Protein AF-A0A7X1PAS3-F1 (afdb_monomer)

Secondary structure (DSSP, 8-state):
----PPPEEEEEEE-TT-BPPPB---S-EEEEEEES-EEEEEEEHHHH-S-TTTTT-TTT-EEEEE-TT-EEESS-SSTTEEEEEEE-SSS-EEEEEEESSSSS-GGGSTTS-S---PPTTSPPGGGSBGGGTSSBPPGGGS-HHHHHHHHHHHHHTT----S-GGGGSSTTTT---S--

Solvent-accessible surface area (backbone atoms only — not comparable to full-atom values): 9787 Å² total; per-residue (Å²): 130,90,76,86,71,59,68,46,67,50,78,48,70,34,56,39,19,34,64,53,59,39,20,32,46,60,49,57,44,35,34,34,26,70,35,43,32,36,35,34,46,29,33,55,33,93,82,32,58,72,29,28,59,85,72,71,35,50,85,64,49,44,74,50,77,38,40,61,79,30,72,44,58,62,35,63,69,69,56,47,12,34,20,29,50,35,15,37,27,80,45,52,19,28,29,43,36,35,25,50,77,44,79,92,29,65,52,71,41,101,83,41,69,92,72,61,88,45,54,96,90,48,67,36,36,49,71,24,38,50,93,77,75,23,41,11,46,47,61,51,65,47,38,67,64,58,59,55,51,49,52,49,50,10,49,76,61,73,31,59,74,64,61,65,76,50,33,58,34,80,87,23,61,82,62,79,77,83,62,137

Structure (mmCIF, N/CA/C/O backbone):
data_AF-A0A7X1PAS3-F1
#
_entry.id   AF-A0A7X1PAS3-F1
#
loop_
_atom_site.group_PDB
_atom_site.id
_atom_site.type_symbol
_atom_site.label_atom_id
_atom_site.label_alt_id
_atom_site.label_comp_id
_atom_site.label_asym_id
_atom_site.label_entity_id
_atom_site.label_seq_id
_atom_site.pdbx_PDB_ins_code
_atom_site.Cartn_x
_atom_site.Cartn_y
_atom_site.Cartn_z
_atom_site.occupancy
_atom_site.B_iso_or_equiv
_atom_site.auth_seq_id
_atom_site.auth_comp_id
_atom_site.auth_asym_id
_atom_site.auth_atom_id
_atom_site.pdbx_PDB_model_num
ATOM 1 N N . MET A 1 1 ? 18.806 -35.594 9.136 1.00 33.56 1 MET A N 1
ATOM 2 C CA . MET A 1 1 ? 19.464 -34.377 9.650 1.00 33.56 1 MET A CA 1
ATOM 3 C C . MET A 1 1 ? 18.404 -33.298 9.729 1.00 33.56 1 MET A C 1
ATOM 5 O O . MET A 1 1 ? 17.861 -32.952 8.692 1.00 33.56 1 MET A O 1
ATOM 9 N N . ALA A 1 2 ? 18.045 -32.842 10.928 1.00 34.28 2 ALA A N 1
ATOM 10 C CA . ALA A 1 2 ? 17.254 -31.624 11.063 1.00 34.28 2 ALA A CA 1
ATOM 11 C C . ALA A 1 2 ? 18.227 -30.455 10.870 1.00 34.28 2 ALA A C 1
ATOM 13 O O . ALA A 1 2 ? 19.000 -30.138 11.770 1.00 34.28 2 ALA A O 1
ATOM 14 N N . SER A 1 3 ? 18.287 -29.897 9.662 1.00 42.25 3 SER A N 1
ATOM 15 C CA . SER A 1 3 ? 18.933 -28.604 9.467 1.00 42.25 3 SER A CA 1
ATOM 16 C C . SER A 1 3 ? 18.001 -27.550 10.056 1.00 42.25 3 SER A C 1
ATOM 18 O O . SER A 1 3 ? 16.906 -27.343 9.535 1.00 42.25 3 SER A O 1
ATOM 20 N N . ASN A 1 4 ? 18.407 -26.906 11.150 1.00 41.94 4 ASN A N 1
ATOM 21 C CA . ASN A 1 4 ? 17.728 -25.707 11.626 1.00 41.94 4 ASN A CA 1
ATOM 22 C C . ASN A 1 4 ? 18.013 -24.589 10.625 1.00 41.94 4 ASN A C 1
ATOM 24 O O . ASN A 1 4 ? 19.072 -23.966 10.649 1.00 41.94 4 ASN A O 1
ATOM 28 N N . THR A 1 5 ? 17.077 -24.365 9.716 1.00 57.38 5 THR A N 1
ATOM 29 C CA . THR A 1 5 ? 17.058 -23.167 8.889 1.00 57.38 5 THR A CA 1
ATOM 30 C C . THR A 1 5 ? 16.467 -22.050 9.745 1.00 57.38 5 THR A C 1
ATOM 32 O O . THR A 1 5 ? 15.327 -22.156 10.193 1.00 57.38 5 THR A O 1
ATOM 35 N N . MET A 1 6 ? 17.254 -21.012 10.039 1.00 55.56 6 MET A N 1
ATOM 36 C CA . MET A 1 6 ? 16.774 -19.851 10.793 1.00 55.56 6 MET A CA 1
ATOM 37 C C . MET A 1 6 ? 15.691 -19.142 9.978 1.00 55.56 6 MET A C 1
ATOM 39 O O . MET A 1 6 ? 15.957 -18.696 8.870 1.00 55.56 6 MET A O 1
ATOM 43 N N . LEU A 1 7 ? 14.479 -19.040 10.519 1.00 64.56 7 LEU A N 1
ATOM 44 C CA . LEU A 1 7 ? 13.453 -18.141 9.999 1.00 64.56 7 LEU A CA 1
ATOM 45 C C . LEU A 1 7 ? 13.628 -16.795 10.696 1.00 64.56 7 LEU A C 1
ATOM 47 O O . LEU A 1 7 ? 13.618 -16.737 11.928 1.00 64.56 7 LEU A O 1
ATOM 51 N N . GLN A 1 8 ? 13.786 -15.722 9.927 1.00 69.69 8 GLN A N 1
ATOM 52 C CA . GLN A 1 8 ? 13.709 -14.375 10.479 1.00 69.69 8 GLN A CA 1
ATOM 53 C C . GLN A 1 8 ? 12.293 -13.843 10.316 1.00 69.69 8 GLN A C 1
ATOM 55 O O . GLN A 1 8 ? 11.704 -13.948 9.239 1.00 69.69 8 GLN A O 1
ATOM 60 N N . GLY A 1 9 ? 11.775 -13.221 11.371 1.00 78.12 9 GLY A N 1
ATOM 61 C CA . GLY A 1 9 ? 10.508 -12.517 11.309 1.00 78.12 9 GLY A CA 1
ATOM 62 C C . GLY A 1 9 ? 10.415 -11.372 12.304 1.00 78.12 9 GLY A C 1
ATOM 63 O O . GLY A 1 9 ? 11.219 -11.253 13.229 1.00 78.12 9 GLY A O 1
ATOM 64 N N . TRP A 1 10 ? 9.420 -10.524 12.089 1.00 83.69 10 TRP A N 1
ATOM 65 C CA . TRP A 1 10 ? 9.063 -9.403 12.948 1.00 83.69 10 TRP A CA 1
ATOM 66 C C . TRP A 1 10 ? 7.545 -9.239 12.966 1.00 83.69 10 TRP A C 1
ATOM 68 O O . TRP A 1 10 ? 6.830 -9.739 12.097 1.00 83.69 10 TRP A O 1
ATOM 78 N N . ILE A 1 11 ? 7.042 -8.532 13.973 1.00 90.81 11 ILE A N 1
ATOM 79 C CA . ILE A 1 11 ? 5.640 -8.122 14.017 1.00 90.81 11 ILE A CA 1
ATOM 80 C C . ILE A 1 11 ? 5.573 -6.679 13.531 1.00 90.81 11 ILE A C 1
ATOM 82 O O . ILE A 1 11 ? 6.288 -5.824 14.048 1.00 90.81 11 ILE A O 1
ATOM 86 N N . ALA A 1 12 ? 4.722 -6.423 12.543 1.00 89.81 12 ALA A N 1
ATOM 87 C CA . ALA A 1 12 ? 4.380 -5.081 12.095 1.00 89.81 12 ALA A CA 1
ATOM 88 C C . ALA A 1 12 ? 2.931 -4.764 12.477 1.00 89.81 12 ALA A C 1
ATOM 90 O O . ALA A 1 12 ? 2.063 -5.642 12.459 1.00 89.81 12 ALA A O 1
ATOM 91 N N . GLU A 1 13 ? 2.679 -3.503 12.810 1.00 94.06 13 GLU A N 1
ATOM 92 C CA . GLU A 1 13 ? 1.349 -2.961 13.062 1.00 94.06 13 GLU A CA 1
ATOM 93 C C . GLU A 1 13 ? 1.102 -1.783 12.126 1.00 94.06 13 GLU A C 1
ATOM 95 O O . GLU A 1 13 ? 1.959 -0.920 11.957 1.00 94.06 13 GLU A O 1
ATOM 100 N N . TYR A 1 14 ? -0.072 -1.782 11.509 1.00 94.88 14 TYR A N 1
ATOM 101 C CA . TYR A 1 14 ? -0.568 -0.706 10.675 1.00 94.88 14 TYR A CA 1
ATOM 102 C C . TYR A 1 14 ? -1.685 -0.019 11.462 1.00 94.88 14 TYR A C 1
ATOM 104 O O . TYR A 1 14 ? -2.649 -0.698 11.852 1.00 94.88 14 TYR A O 1
ATOM 112 N N . PRO A 1 15 ? -1.596 1.303 11.692 1.00 95.56 15 PRO A N 1
ATOM 113 C CA . PRO A 1 15 ? -2.703 2.051 12.260 1.00 95.56 15 PRO A CA 1
ATOM 114 C C . PRO A 1 15 ? -3.968 1.873 11.418 1.00 95.56 15 PRO A C 1
ATOM 116 O O . PRO A 1 15 ? -3.921 1.784 10.189 1.00 95.56 15 PRO A O 1
ATOM 119 N N . SER A 1 16 ? -5.112 1.823 12.095 1.00 95.62 16 SER A N 1
ATOM 120 C CA . SER A 1 16 ? -6.423 1.757 11.451 1.00 95.62 16 SER A CA 1
ATOM 121 C C . SER A 1 16 ? -6.596 2.921 10.468 1.00 95.62 16 SER A C 1
ATOM 123 O O . SER A 1 16 ? -6.348 4.073 10.828 1.00 95.62 16 SER A O 1
ATOM 125 N N . GLY A 1 17 ? -7.062 2.647 9.247 1.00 97.19 17 GLY A N 1
ATOM 126 C CA . GLY A 1 17 ? -7.273 3.697 8.249 1.00 97.19 17 GLY A CA 1
ATOM 127 C C . GLY A 1 17 ? -6.015 4.120 7.490 1.00 97.19 17 GLY A C 1
ATOM 128 O O . GLY A 1 17 ? -6.028 5.191 6.887 1.00 97.19 17 GLY A O 1
ATOM 129 N N . ARG A 1 18 ? -4.958 3.294 7.481 1.00 97.38 18 ARG A N 1
ATOM 130 C CA . ARG A 1 18 ? -3.727 3.538 6.710 1.00 97.38 18 ARG A CA 1
ATOM 131 C C . ARG A 1 18 ? -3.315 2.354 5.836 1.00 97.38 18 ARG A C 1
ATOM 133 O O . ARG A 1 18 ? -3.726 1.217 6.069 1.00 97.38 18 ARG A O 1
ATOM 140 N N . TYR A 1 19 ? -2.470 2.614 4.843 1.00 97.25 19 TYR A N 1
ATOM 141 C CA . TYR A 1 19 ? -1.881 1.595 3.971 1.00 97.25 19 TYR A CA 1
ATOM 142 C C . TYR A 1 19 ? -0.474 1.978 3.530 1.00 97.25 19 TYR A C 1
ATOM 144 O O . TYR A 1 19 ? -0.103 3.148 3.589 1.00 97.25 19 TYR A O 1
ATOM 152 N N . ALA A 1 20 ? 0.331 0.971 3.186 1.00 94.06 20 ALA A N 1
ATOM 153 C CA . ALA A 1 20 ? 1.719 1.163 2.770 1.00 94.06 20 ALA A CA 1
ATOM 154 C C . ALA A 1 20 ? 1.801 1.577 1.299 1.00 94.06 20 ALA A C 1
ATOM 156 O O . ALA A 1 20 ? 0.999 1.111 0.495 1.00 94.06 20 ALA A O 1
ATOM 157 N N . LYS A 1 21 ? 2.828 2.367 0.954 1.00 95.56 21 LYS A N 1
ATOM 158 C CA . LYS A 1 21 ? 3.209 2.661 -0.435 1.00 95.56 21 LYS A CA 1
ATOM 159 C C . LYS A 1 21 ? 3.313 1.369 -1.247 1.00 95.56 21 LYS A C 1
ATOM 161 O O . LYS A 1 21 ? 3.821 0.358 -0.747 1.00 95.56 21 LYS A O 1
ATOM 166 N N . ALA A 1 22 ? 2.898 1.423 -2.509 1.00 95.69 22 ALA A N 1
ATOM 167 C CA . ALA A 1 22 ? 3.177 0.339 -3.441 1.00 95.69 22 ALA A CA 1
ATOM 168 C C . ALA A 1 22 ? 4.678 0.175 -3.601 1.00 95.69 22 ALA A C 1
ATOM 170 O O . ALA A 1 22 ? 5.385 1.159 -3.770 1.00 95.69 22 ALA A O 1
ATOM 171 N N . HIS A 1 23 ? 5.169 -1.051 -3.535 1.00 93.31 23 HIS A N 1
ATOM 172 C CA . HIS A 1 23 ? 6.578 -1.347 -3.750 1.00 93.31 23 HIS A CA 1
ATOM 173 C C . HIS A 1 23 ? 6.740 -2.727 -4.365 1.00 93.31 23 HIS A C 1
ATOM 175 O O . HIS A 1 23 ? 5.793 -3.511 -4.389 1.00 93.31 23 HIS A O 1
ATOM 181 N N . HIS A 1 24 ? 7.928 -3.012 -4.889 1.00 89.31 24 HIS A N 1
ATOM 182 C CA . HIS A 1 24 ? 8.261 -4.323 -5.422 1.00 89.31 24 HIS A CA 1
ATOM 183 C C . HIS A 1 24 ? 9.605 -4.811 -4.884 1.00 89.31 24 HIS A C 1
ATOM 185 O O . HIS A 1 24 ? 10.516 -4.038 -4.566 1.00 89.31 24 HIS A O 1
ATOM 191 N N . HIS A 1 25 ? 9.705 -6.128 -4.762 1.00 83.81 25 HIS A N 1
ATOM 192 C CA . HIS A 1 25 ? 10.916 -6.831 -4.379 1.00 83.81 25 HIS A CA 1
ATOM 193 C C . HIS A 1 25 ? 10.816 -8.297 -4.813 1.00 83.81 25 HIS A C 1
ATOM 195 O O . HIS A 1 25 ? 9.732 -8.805 -5.135 1.00 83.81 25 HIS A O 1
ATOM 201 N N . ALA A 1 26 ? 11.936 -9.012 -4.737 1.00 75.50 26 ALA A N 1
ATOM 202 C CA . ALA A 1 26 ? 11.961 -10.439 -5.009 1.00 75.50 26 ALA A CA 1
ATOM 203 C C . ALA A 1 26 ? 11.057 -11.235 -4.042 1.00 75.50 26 ALA A C 1
ATOM 205 O O . ALA A 1 26 ? 10.813 -10.842 -2.898 1.00 75.50 26 ALA A O 1
ATOM 206 N N . ALA A 1 27 ? 10.531 -12.368 -4.507 1.00 74.94 27 ALA A N 1
ATOM 207 C CA . ALA A 1 27 ? 9.573 -13.178 -3.753 1.00 74.94 27 ALA A CA 1
ATOM 208 C C . ALA A 1 27 ? 10.208 -13.821 -2.508 1.00 74.94 27 ALA A C 1
ATOM 210 O O . ALA A 1 27 ? 11.304 -14.351 -2.593 1.00 74.94 27 ALA A O 1
ATOM 211 N N . GLY A 1 28 ? 9.520 -13.881 -1.365 1.00 72.88 28 GLY A N 1
ATOM 212 C CA . GLY A 1 28 ? 10.050 -14.633 -0.211 1.00 72.88 28 GLY A CA 1
ATOM 213 C C . GLY A 1 28 ? 9.562 -14.207 1.169 1.00 72.88 28 GLY A C 1
ATOM 214 O O . GLY A 1 28 ? 9.802 -14.927 2.137 1.00 72.88 28 GLY A O 1
ATOM 215 N N . ALA A 1 29 ? 8.869 -13.073 1.267 1.00 81.12 29 ALA A N 1
ATOM 216 C CA . ALA A 1 29 ? 8.191 -12.655 2.488 1.00 81.12 29 ALA A CA 1
ATOM 217 C C . ALA A 1 29 ? 6.750 -13.188 2.534 1.00 81.12 29 ALA A C 1
ATOM 219 O O . ALA A 1 29 ? 6.029 -13.175 1.529 1.00 81.12 29 ALA A O 1
ATOM 220 N N . VAL A 1 30 ? 6.333 -13.650 3.712 1.00 86.38 30 VAL A N 1
ATOM 221 C CA . VAL A 1 30 ? 4.976 -14.124 4.003 1.00 86.38 30 VAL A CA 1
ATOM 222 C C . VAL A 1 30 ? 4.457 -13.396 5.235 1.00 86.38 30 VAL A C 1
ATOM 224 O O . VAL A 1 30 ? 5.134 -13.320 6.260 1.00 86.38 30 VAL A O 1
ATOM 227 N N . LEU A 1 31 ? 3.233 -12.883 5.144 1.00 91.12 31 LEU A N 1
ATOM 228 C CA . LEU A 1 31 ? 2.541 -12.216 6.239 1.00 91.12 31 LEU A CA 1
ATOM 229 C C . LEU A 1 31 ? 1.453 -13.141 6.776 1.00 91.12 31 LEU A C 1
ATOM 231 O O . LEU A 1 31 ? 0.592 -13.605 6.029 1.00 91.12 31 LEU A O 1
ATOM 235 N N . VAL A 1 32 ? 1.462 -13.352 8.088 1.00 94.00 32 VAL A N 1
ATOM 236 C CA . VAL A 1 32 ? 0.382 -14.003 8.831 1.00 94.00 32 VAL A CA 1
ATOM 237 C C . VAL A 1 32 ? -0.371 -12.930 9.600 1.00 94.00 32 VAL A C 1
ATOM 239 O O . VAL A 1 32 ? 0.212 -12.231 10.431 1.00 94.00 32 VAL A O 1
ATOM 242 N N . CYS A 1 33 ? -1.665 -12.779 9.335 1.00 96.19 33 CYS A N 1
ATOM 243 C CA . CYS A 1 33 ? -2.491 -11.829 10.068 1.00 96.19 33 CYS A CA 1
ATOM 244 C C . CYS A 1 33 ? -2.721 -12.325 11.498 1.00 96.19 33 CYS A C 1
ATOM 246 O O . CYS A 1 33 ? -3.240 -13.417 11.728 1.00 96.19 33 CYS A O 1
ATOM 248 N N . MET A 1 34 ? -2.334 -11.498 12.463 1.00 96.88 34 MET A N 1
ATOM 249 C CA . MET A 1 34 ? -2.464 -11.770 13.894 1.00 96.88 34 MET A CA 1
ATOM 250 C C . MET A 1 34 ? -3.711 -11.098 14.475 1.00 96.88 34 MET A C 1
ATOM 252 O O . MET A 1 34 ? -4.340 -11.639 15.382 1.00 96.88 34 MET A O 1
ATOM 256 N N . ARG A 1 35 ? -4.061 -9.906 13.974 1.00 96.62 35 ARG A N 1
ATOM 257 C CA . ARG A 1 35 ? -5.208 -9.105 14.425 1.00 96.62 35 ARG A CA 1
ATOM 258 C C . ARG A 1 35 ? -5.647 -8.128 13.336 1.00 96.62 35 ARG A C 1
ATOM 260 O O . ARG A 1 35 ? -4.823 -7.646 12.564 1.00 96.62 35 ARG A O 1
ATOM 267 N N . GLY A 1 36 ? -6.926 -7.762 13.368 1.00 96.00 36 GLY A N 1
ATOM 268 C CA . GLY A 1 36 ? -7.488 -6.703 12.537 1.00 96.00 36 GLY A CA 1
ATOM 269 C C . GLY A 1 36 ? -7.929 -7.217 11.173 1.00 96.00 36 GLY A C 1
ATOM 270 O O . GLY A 1 36 ? -8.079 -8.423 10.967 1.00 96.00 36 GLY A O 1
ATOM 271 N N . LYS A 1 37 ? -8.175 -6.282 10.258 1.00 95.69 37 LYS A N 1
ATOM 272 C CA . LYS A 1 37 ? -8.634 -6.564 8.898 1.00 95.69 37 LYS A CA 1
ATOM 273 C C . LYS A 1 37 ? -7.659 -5.959 7.900 1.00 95.69 37 LYS A C 1
ATOM 275 O O . LYS A 1 37 ? -7.476 -4.739 7.887 1.00 95.69 37 LYS A O 1
ATOM 280 N N . GLY A 1 38 ? -7.044 -6.828 7.103 1.00 95.31 38 GLY A N 1
ATOM 281 C CA . GLY A 1 38 ? -6.094 -6.453 6.071 1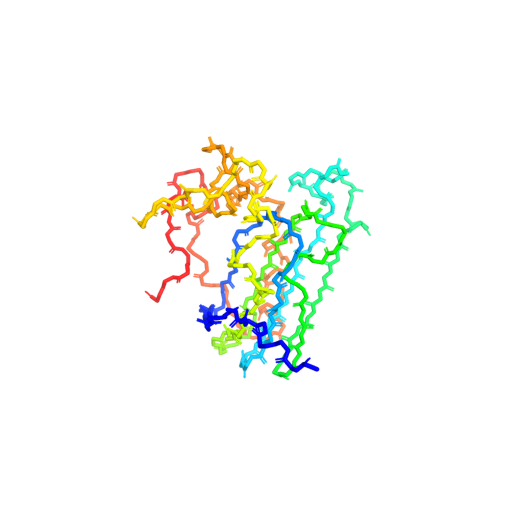.00 95.31 38 GLY A CA 1
ATOM 282 C C . GLY A 1 38 ? -6.554 -6.883 4.686 1.00 95.31 38 GLY A C 1
ATOM 283 O O . GLY A 1 38 ? -7.292 -7.859 4.541 1.00 95.31 38 GLY A O 1
ATOM 284 N N . TYR A 1 39 ? -6.102 -6.173 3.663 1.00 96.19 39 TYR A N 1
ATOM 285 C CA . TYR A 1 39 ? -6.104 -6.689 2.298 1.00 96.19 39 TYR A CA 1
ATOM 286 C C . TYR A 1 39 ? -4.860 -6.218 1.552 1.00 96.19 39 TYR A C 1
ATOM 288 O O . TYR A 1 39 ? -4.160 -5.313 2.012 1.00 96.19 39 TYR A O 1
ATOM 296 N N . SER A 1 40 ? -4.561 -6.868 0.433 1.00 95.38 40 SER A N 1
ATOM 297 C CA . SER A 1 40 ? -3.508 -6.452 -0.484 1.00 95.38 40 SER A CA 1
ATOM 298 C C . SER A 1 40 ? -4.075 -6.041 -1.832 1.00 95.38 40 SER A C 1
ATOM 300 O O . SER A 1 40 ? -5.108 -6.559 -2.254 1.00 95.38 40 SER A O 1
ATOM 302 N N . ILE A 1 41 ? -3.353 -5.163 -2.521 1.00 96.69 41 ILE A N 1
ATOM 303 C CA . ILE A 1 41 ? -3.525 -4.876 -3.949 1.00 96.69 41 ILE A CA 1
ATOM 304 C C . ILE A 1 41 ? -2.188 -5.150 -4.617 1.00 96.69 41 ILE A C 1
ATOM 306 O O . ILE A 1 41 ? -1.177 -4.621 -4.154 1.00 96.69 41 ILE A O 1
ATOM 310 N N . THR A 1 42 ? -2.186 -5.950 -5.682 1.00 95.75 42 THR A N 1
ATOM 311 C CA . THR A 1 42 ? -0.964 -6.390 -6.369 1.00 95.75 42 THR A CA 1
ATOM 312 C C . THR A 1 42 ? -1.119 -6.445 -7.883 1.00 95.75 42 THR A C 1
ATOM 314 O O . THR A 1 42 ? -2.193 -6.832 -8.352 1.00 95.75 42 THR A O 1
ATOM 317 N N . TRP A 1 43 ? -0.068 -6.111 -8.635 1.00 95.88 43 TRP A N 1
ATOM 318 C CA . TRP A 1 43 ? -0.078 -6.150 -10.103 1.00 95.88 43 TRP A CA 1
ATOM 319 C C . TRP A 1 43 ? 1.326 -6.321 -10.724 1.00 95.88 43 TRP A C 1
ATOM 321 O O . TRP A 1 43 ? 2.321 -5.922 -10.109 1.00 95.88 43 TRP A O 1
ATOM 331 N N . PRO A 1 44 ? 1.423 -6.880 -11.949 1.00 94.00 44 PRO A N 1
ATOM 332 C CA . PRO A 1 44 ? 2.688 -6.984 -12.673 1.00 94.00 44 PRO A CA 1
ATOM 333 C C . PRO A 1 44 ? 3.212 -5.606 -13.091 1.00 94.00 44 PRO A C 1
ATOM 335 O O . PRO A 1 44 ? 2.582 -4.915 -13.893 1.00 94.00 44 PRO A O 1
ATOM 338 N N . MET A 1 45 ? 4.382 -5.220 -12.572 1.00 90.31 45 MET A N 1
ATOM 339 C CA . MET A 1 45 ? 5.007 -3.925 -12.867 1.00 90.31 45 MET A CA 1
ATOM 340 C C . MET A 1 45 ? 5.338 -3.772 -14.357 1.00 90.31 45 MET A C 1
ATOM 342 O O . MET A 1 45 ? 4.985 -2.756 -14.952 1.00 90.31 45 MET A O 1
ATOM 346 N N . ASP A 1 46 ? 5.972 -4.779 -14.961 1.00 90.88 46 ASP A N 1
ATOM 347 C CA . ASP A 1 46 ? 6.455 -4.706 -16.349 1.00 90.88 46 ASP A CA 1
ATOM 348 C C . ASP A 1 46 ? 5.321 -4.616 -17.383 1.00 90.88 46 ASP A C 1
ATOM 350 O O . ASP A 1 46 ? 5.528 -4.118 -18.488 1.00 90.88 46 ASP A O 1
ATOM 354 N N . GLU A 1 47 ? 4.123 -5.088 -17.026 1.00 93.44 47 GLU A N 1
ATOM 355 C CA . GLU A 1 47 ? 2.950 -5.067 -17.905 1.00 93.44 47 GLU A CA 1
ATOM 356 C C . GLU A 1 47 ? 2.049 -3.857 -17.652 1.00 93.44 47 GLU A C 1
ATOM 358 O O . GLU A 1 47 ? 1.502 -3.312 -18.605 1.00 93.44 47 GLU A O 1
ATOM 363 N N . CYS A 1 48 ? 1.889 -3.427 -16.393 1.00 95.44 48 CYS A N 1
ATOM 364 C CA . CYS A 1 48 ? 0.886 -2.417 -16.033 1.00 95.44 48 CYS A CA 1
ATOM 365 C C . CYS A 1 48 ? 1.470 -1.053 -15.641 1.00 95.44 48 CYS A C 1
ATOM 367 O O . CYS A 1 48 ? 0.718 -0.094 -15.480 1.00 95.44 48 CYS A O 1
ATOM 369 N N . GLY A 1 49 ? 2.783 -0.958 -15.416 1.00 94.50 49 GLY A N 1
ATOM 370 C CA . GLY A 1 49 ? 3.431 0.260 -14.942 1.00 94.50 49 GLY A CA 1
ATOM 371 C C . GLY A 1 49 ? 2.930 0.741 -13.573 1.00 94.50 49 GLY A C 1
ATOM 372 O O . GLY A 1 49 ? 2.582 -0.043 -12.686 1.00 94.50 49 GLY A O 1
ATOM 373 N N . ILE A 1 50 ? 2.940 2.066 -13.394 1.00 96.25 50 ILE A N 1
ATOM 374 C CA . ILE A 1 50 ? 2.610 2.745 -12.129 1.00 96.25 50 ILE A CA 1
ATOM 375 C C . ILE A 1 50 ? 1.092 2.841 -11.916 1.00 96.25 50 ILE A C 1
ATOM 377 O O . ILE A 1 50 ? 0.635 2.773 -10.775 1.00 96.25 50 ILE A O 1
ATOM 381 N N . ASN A 1 51 ? 0.312 3.010 -12.992 1.00 97.19 51 ASN A N 1
ATOM 382 C CA . ASN A 1 51 ? -1.116 3.322 -12.916 1.00 97.19 51 ASN A CA 1
ATOM 383 C C . ASN A 1 51 ? -1.966 2.239 -13.608 1.00 97.19 51 ASN A C 1
ATOM 385 O O . ASN A 1 51 ? -2.523 2.490 -14.680 1.00 97.19 51 ASN A O 1
ATOM 389 N N . PRO A 1 52 ? -2.079 1.026 -13.031 1.00 97.56 52 PRO A N 1
ATOM 390 C CA . PRO A 1 52 ? -2.681 -0.112 -13.718 1.00 97.56 52 PRO A CA 1
ATOM 391 C C . PRO A 1 52 ? -4.137 0.115 -14.148 1.00 97.56 52 PRO A C 1
ATOM 393 O O . PRO A 1 52 ? -4.530 -0.380 -15.198 1.00 97.56 52 PRO A O 1
ATOM 396 N N . TRP A 1 53 ? -4.958 0.863 -13.407 1.00 97.94 53 TRP A N 1
ATOM 397 C CA . TRP A 1 53 ? -6.338 1.128 -13.834 1.00 97.94 53 TRP A CA 1
ATOM 398 C C . TRP A 1 53 ? -6.402 2.227 -14.881 1.00 97.94 53 TRP A C 1
ATOM 400 O O . TRP A 1 53 ? -7.097 2.069 -15.888 1.00 97.94 53 TRP A O 1
ATOM 410 N N . LYS A 1 54 ? -5.665 3.320 -14.672 1.00 96.69 54 LYS A N 1
ATOM 411 C CA . LYS A 1 54 ? -5.606 4.433 -15.625 1.00 96.69 54 LYS A CA 1
ATOM 412 C C . LYS A 1 54 ? -5.094 3.988 -16.993 1.00 96.69 54 LYS A C 1
ATOM 414 O O . LYS A 1 54 ? -5.603 4.453 -18.011 1.00 96.69 54 LYS A O 1
ATOM 419 N N . ASP A 1 55 ? -4.127 3.077 -16.998 1.00 96.12 55 ASP A N 1
ATOM 420 C CA . ASP A 1 55 ? -3.464 2.586 -18.202 1.00 96.12 55 ASP A CA 1
ATOM 421 C C . ASP A 1 55 ? -4.205 1.382 -18.828 1.00 96.12 55 ASP A C 1
ATOM 423 O O . ASP A 1 55 ? -3.777 0.845 -19.845 1.00 96.12 55 ASP A O 1
ATOM 427 N N . GLY A 1 56 ? -5.368 0.992 -18.283 1.00 97.25 56 GLY A N 1
ATOM 428 C CA . GLY A 1 56 ? -6.257 -0.012 -18.881 1.00 97.25 56 GLY A CA 1
ATOM 429 C C . GLY A 1 56 ? -5.931 -1.469 -18.534 1.00 97.25 56 GLY A C 1
ATOM 430 O O . GLY A 1 56 ? -6.495 -2.370 -19.146 1.00 97.25 56 GLY A O 1
ATOM 431 N N . HIS A 1 57 ? -5.078 -1.696 -17.537 1.00 97.81 57 HIS A N 1
ATOM 432 C CA . HIS A 1 57 ? -4.626 -3.000 -17.036 1.00 97.81 57 HIS A CA 1
ATOM 433 C C . HIS A 1 57 ? -5.303 -3.415 -15.716 1.00 97.81 57 HIS A C 1
ATOM 435 O O . HIS A 1 57 ? -4.799 -4.257 -14.969 1.00 97.81 57 HIS A O 1
ATOM 441 N N . GLY A 1 58 ? -6.455 -2.821 -15.389 1.00 96.94 58 GLY A N 1
ATOM 442 C CA . GLY A 1 58 ? -7.175 -3.094 -14.140 1.00 96.94 58 GLY A CA 1
ATOM 443 C C . GLY A 1 58 ? -7.591 -4.564 -13.968 1.00 96.94 58 GLY A C 1
ATOM 444 O O . GLY A 1 58 ? -7.761 -5.033 -12.845 1.00 96.94 58 GLY A O 1
ATOM 445 N N . ASP A 1 59 ? -7.718 -5.314 -15.062 1.00 97.19 59 ASP A N 1
ATOM 446 C CA . ASP A 1 59 ? -8.019 -6.748 -15.085 1.00 97.19 59 ASP A CA 1
ATOM 447 C C . ASP A 1 59 ? -6.842 -7.634 -14.642 1.00 97.19 59 ASP A C 1
ATOM 449 O O . ASP A 1 59 ? -7.054 -8.782 -14.233 1.00 97.19 59 ASP A O 1
ATOM 453 N N . LEU A 1 60 ? -5.615 -7.109 -14.669 1.00 95.81 60 LEU A N 1
ATOM 454 C CA . LEU A 1 60 ? -4.411 -7.772 -14.160 1.00 95.81 60 LEU A CA 1
ATOM 455 C C . LEU A 1 60 ? -4.193 -7.521 -12.666 1.00 95.81 60 LEU A C 1
ATOM 457 O O . LEU A 1 60 ? -3.457 -8.269 -12.018 1.00 95.81 60 LEU A O 1
ATOM 461 N N . VAL A 1 61 ? -4.877 -6.529 -12.091 1.00 96.25 61 VAL A N 1
ATOM 462 C CA . VAL A 1 61 ? -4.807 -6.261 -10.657 1.00 96.25 61 VAL A CA 1
ATOM 463 C C . VAL A 1 61 ? -5.477 -7.391 -9.875 1.00 96.25 61 VAL A C 1
ATOM 465 O O . VAL A 1 61 ? -6.533 -7.926 -10.235 1.00 96.25 61 VAL A O 1
ATOM 468 N N . ARG A 1 62 ? -4.846 -7.785 -8.772 1.00 94.75 62 ARG A N 1
ATOM 469 C CA . ARG A 1 62 ? -5.358 -8.781 -7.831 1.00 94.75 62 ARG A CA 1
ATOM 470 C C . ARG A 1 62 ? -5.510 -8.152 -6.460 1.00 94.75 62 ARG A C 1
ATOM 472 O O . ARG A 1 62 ? -4.620 -7.447 -5.992 1.00 94.75 62 ARG A O 1
ATOM 479 N N . MET A 1 63 ? -6.642 -8.437 -5.826 1.00 94.56 63 MET A N 1
ATOM 480 C CA . MET A 1 63 ? -6.932 -8.011 -4.464 1.00 94.56 63 MET A CA 1
ATOM 481 C C . MET A 1 63 ? -7.244 -9.225 -3.607 1.00 94.56 63 MET A C 1
ATOM 483 O O . MET A 1 63 ? -7.998 -10.101 -4.030 1.00 94.56 63 MET A O 1
ATOM 487 N N . GLN A 1 64 ? -6.657 -9.282 -2.416 1.00 94.12 64 GLN A N 1
ATOM 488 C CA . GLN A 1 64 ? -6.833 -10.410 -1.510 1.00 94.12 64 GLN A CA 1
ATOM 489 C C . GLN A 1 64 ? -6.989 -9.910 -0.081 1.00 94.12 64 GLN A C 1
ATOM 491 O O . GLN A 1 64 ? -6.082 -9.302 0.481 1.00 94.12 64 GLN A O 1
ATOM 496 N N . GLU A 1 65 ? -8.137 -10.197 0.522 1.00 94.88 65 GLU A N 1
ATOM 497 C CA . GLU A 1 65 ? -8.377 -9.932 1.938 1.00 94.88 65 GLU A CA 1
ATOM 498 C C . GLU A 1 65 ? -7.758 -11.026 2.810 1.00 94.88 65 GLU A C 1
ATOM 500 O O . GLU A 1 65 ? -7.707 -12.197 2.423 1.00 94.88 65 GLU A O 1
ATOM 505 N N . TYR A 1 66 ? -7.310 -10.653 4.006 1.00 92.38 66 TYR A N 1
ATOM 506 C CA . TYR A 1 66 ? -6.826 -11.592 5.007 1.00 92.38 66 TYR A CA 1
ATOM 507 C C . TYR A 1 66 ? -7.113 -11.083 6.429 1.00 92.38 66 TYR A C 1
ATOM 509 O O . TYR A 1 66 ? -6.703 -9.998 6.851 1.00 92.38 66 TYR A O 1
ATOM 517 N N . GLY A 1 67 ? -7.869 -11.900 7.168 1.00 93.38 67 GLY A N 1
ATOM 518 C CA . GLY A 1 67 ? -8.184 -11.725 8.589 1.00 93.38 67 GLY A CA 1
ATOM 519 C C . GLY A 1 67 ? -7.324 -12.625 9.484 1.00 93.38 67 GLY A C 1
ATOM 520 O O . GLY A 1 67 ? -6.450 -13.323 8.969 1.00 93.38 67 GLY A O 1
ATOM 521 N N . PRO A 1 68 ? -7.550 -12.639 10.810 1.00 96.19 68 PRO A N 1
ATOM 522 C CA . PRO A 1 68 ? -6.709 -13.374 11.755 1.00 96.19 68 PRO A CA 1
ATOM 523 C C . PRO A 1 68 ? -6.536 -14.856 11.387 1.00 96.19 68 PRO A C 1
ATOM 525 O O . PRO A 1 68 ? -7.508 -15.550 11.098 1.00 96.19 68 PRO A O 1
ATOM 528 N N . GLY A 1 69 ? -5.289 -15.331 11.383 1.00 94.25 69 GLY A N 1
ATOM 529 C CA . GLY A 1 69 ? -4.894 -16.669 10.926 1.00 94.25 69 GLY A CA 1
ATOM 530 C C . GLY A 1 69 ? -4.726 -16.804 9.406 1.00 94.25 69 GLY A C 1
ATOM 531 O O . GLY A 1 69 ? -4.136 -17.779 8.946 1.00 94.25 69 GLY A O 1
ATOM 532 N N . GLY A 1 70 ? -5.196 -15.830 8.624 1.00 93.19 70 GLY A N 1
ATOM 533 C CA . GLY A 1 70 ? -4.972 -15.757 7.185 1.00 93.19 70 GLY A CA 1
ATOM 534 C C . GLY A 1 70 ? -3.506 -15.487 6.855 1.00 93.19 70 GLY A C 1
ATOM 535 O O . GLY A 1 70 ? -2.820 -14.748 7.567 1.00 93.19 70 GLY A O 1
ATOM 536 N N . MET A 1 71 ? -3.037 -16.079 5.759 1.00 90.25 71 MET A N 1
ATOM 537 C CA . MET A 1 71 ? -1.671 -15.920 5.271 1.00 90.25 71 MET A CA 1
ATOM 538 C C . MET A 1 71 ? -1.676 -15.388 3.846 1.00 90.25 71 MET A C 1
ATOM 540 O O . MET A 1 71 ? -2.482 -15.827 3.025 1.00 90.25 71 MET A O 1
ATOM 544 N N . ILE A 1 72 ? -0.738 -14.499 3.544 1.00 89.00 72 ILE A N 1
ATOM 545 C CA . ILE A 1 72 ? -0.530 -13.984 2.195 1.00 89.00 72 ILE A CA 1
ATOM 546 C C . ILE A 1 72 ? 0.966 -13.872 1.899 1.00 89.00 72 ILE A C 1
ATOM 548 O O . ILE A 1 72 ? 1.767 -13.586 2.791 1.00 89.00 72 ILE A O 1
ATOM 552 N N . SER A 1 73 ? 1.357 -14.096 0.645 1.00 84.62 73 SER A N 1
ATOM 553 C CA . SER A 1 73 ? 2.676 -13.651 0.190 1.00 84.62 73 SER A CA 1
ATOM 554 C C . SER A 1 73 ? 2.717 -12.121 0.207 1.00 84.62 73 SER A C 1
ATOM 556 O O . SER A 1 73 ? 1.724 -11.493 -0.145 1.00 84.62 73 SER A O 1
ATOM 558 N N . ALA A 1 74 ? 3.831 -11.514 0.621 1.00 76.38 74 ALA A N 1
ATOM 559 C CA . ALA A 1 74 ? 3.980 -10.058 0.541 1.00 76.38 74 ALA A CA 1
ATOM 560 C C . ALA A 1 74 ? 3.929 -9.587 -0.922 1.00 76.38 74 ALA A C 1
ATOM 562 O O . ALA A 1 74 ? 3.171 -8.685 -1.253 1.00 76.38 74 ALA A O 1
ATOM 563 N N . ALA A 1 75 ? 4.655 -10.298 -1.792 1.00 74.06 75 ALA A N 1
ATOM 564 C CA . ALA A 1 75 ? 4.717 -10.084 -3.234 1.00 74.06 75 ALA A CA 1
ATOM 565 C C . ALA A 1 75 ? 4.110 -11.295 -3.978 1.00 74.06 75 ALA A C 1
ATOM 567 O O . ALA A 1 75 ? 4.848 -12.174 -4.431 1.00 74.06 75 ALA A O 1
ATOM 568 N N . PRO A 1 76 ? 2.771 -11.415 -4.049 1.00 68.19 76 PRO A N 1
ATOM 569 C CA . PRO A 1 76 ? 2.103 -12.440 -4.840 1.00 68.19 76 PRO A CA 1
ATOM 570 C C . PRO A 1 76 ? 2.334 -12.196 -6.339 1.00 68.19 76 PRO A C 1
ATOM 572 O O . PRO A 1 76 ? 2.115 -11.096 -6.834 1.00 68.19 76 PRO A O 1
ATOM 575 N N . GLY A 1 77 ? 2.759 -13.243 -7.050 1.00 70.06 77 GLY A N 1
ATOM 576 C CA . GLY A 1 77 ? 3.143 -13.199 -8.466 1.00 70.06 77 GLY A CA 1
ATOM 577 C C . GLY A 1 77 ? 4.481 -13.911 -8.710 1.00 70.06 77 GLY A C 1
ATOM 578 O O . GLY A 1 77 ? 5.056 -14.473 -7.769 1.00 70.06 77 GLY A O 1
ATOM 579 N N . PRO A 1 78 ? 5.015 -13.912 -9.949 1.00 69.00 78 PRO A N 1
ATOM 580 C CA . PRO A 1 78 ? 6.464 -13.920 -10.108 1.00 69.00 78 PRO A CA 1
ATOM 581 C C . PRO A 1 78 ? 7.032 -12.715 -9.335 1.00 69.00 78 PRO A C 1
ATOM 583 O O . PRO A 1 78 ? 6.333 -11.726 -9.132 1.00 69.00 78 PRO A O 1
ATOM 586 N N . ALA A 1 79 ? 8.262 -12.827 -8.839 1.00 75.31 79 ALA A N 1
ATOM 587 C CA . ALA A 1 79 ? 8.964 -11.741 -8.152 1.00 75.31 79 ALA A CA 1
ATOM 588 C C . ALA A 1 79 ? 8.770 -10.363 -8.832 1.00 75.31 79 ALA A C 1
ATOM 590 O O . ALA A 1 79 ? 8.521 -10.294 -10.033 1.00 75.31 79 ALA A O 1
ATOM 591 N N . ASP A 1 80 ? 8.917 -9.280 -8.062 1.00 81.38 80 ASP A N 1
ATOM 592 C CA . ASP A 1 80 ? 8.907 -7.898 -8.573 1.00 81.38 80 ASP A CA 1
ATOM 593 C C . ASP A 1 80 ? 7.549 -7.365 -9.067 1.00 81.38 80 ASP A C 1
ATOM 595 O O . ASP A 1 80 ? 7.466 -6.404 -9.828 1.00 81.38 80 ASP A O 1
ATOM 599 N N . TRP A 1 81 ? 6.451 -7.921 -8.557 1.00 90.62 81 TRP A N 1
ATOM 600 C CA . TRP A 1 81 ? 5.139 -7.279 -8.657 1.00 90.62 81 TRP A CA 1
ATOM 601 C C . TRP A 1 81 ? 5.014 -6.126 -7.663 1.00 90.62 81 TRP A C 1
ATOM 603 O O . TRP A 1 81 ? 5.415 -6.250 -6.497 1.00 90.62 81 TRP A O 1
ATOM 613 N N . TYR A 1 82 ? 4.398 -5.025 -8.103 1.00 94.31 82 TYR A N 1
ATOM 614 C CA . TYR A 1 82 ? 3.970 -3.986 -7.177 1.00 94.31 82 TYR A CA 1
ATOM 615 C C . TYR A 1 82 ? 2.925 -4.566 -6.235 1.00 94.31 82 TYR A C 1
ATOM 617 O O . TYR A 1 82 ? 1.996 -5.253 -6.664 1.00 94.31 82 TYR A O 1
ATOM 625 N N . HIS A 1 83 ? 3.079 -4.286 -4.948 1.00 94.44 83 HIS A N 1
ATOM 626 C CA . HIS A 1 83 ? 2.169 -4.742 -3.915 1.00 94.44 83 HIS A CA 1
ATOM 627 C C . HIS A 1 83 ? 2.033 -3.723 -2.786 1.00 94.44 83 HIS A C 1
ATOM 629 O O . HIS A 1 83 ? 2.931 -2.927 -2.507 1.00 94.44 83 HIS A O 1
ATOM 635 N N . GLN A 1 84 ? 0.866 -3.748 -2.151 1.00 95.25 84 GLN A N 1
ATOM 636 C CA . GLN A 1 84 ? 0.479 -2.880 -1.043 1.00 95.25 84 GLN A CA 1
ATOM 637 C C . GLN A 1 84 ? -0.287 -3.675 0.004 1.00 95.25 84 GLN A C 1
ATOM 639 O O . GLN A 1 84 ? -0.962 -4.651 -0.325 1.00 95.25 84 GLN A O 1
ATOM 644 N N . HIS A 1 85 ? -0.244 -3.202 1.247 1.00 95.00 85 HIS A N 1
ATOM 645 C CA . HIS A 1 85 ? -0.993 -3.765 2.365 1.00 95.00 85 HIS A CA 1
ATOM 646 C C . HIS A 1 85 ? -1.805 -2.665 3.053 1.00 95.00 85 HIS A C 1
ATOM 648 O O . HIS A 1 85 ? -1.266 -1.605 3.382 1.00 95.00 85 HIS A O 1
ATOM 654 N N . PHE A 1 86 ? -3.092 -2.929 3.275 1.00 97.12 86 PHE A N 1
ATOM 655 C CA . PHE A 1 86 ? -4.081 -1.946 3.717 1.00 97.12 86 PHE A CA 1
ATOM 656 C C . PHE A 1 86 ? -4.731 -2.364 5.031 1.00 97.12 86 PHE A C 1
ATOM 658 O O . PHE A 1 86 ? -5.168 -3.505 5.157 1.00 97.12 86 PHE A O 1
ATOM 665 N N . ALA A 1 87 ? -4.865 -1.434 5.978 1.00 97.12 87 ALA A N 1
ATOM 666 C CA . ALA A 1 87 ? -5.599 -1.620 7.227 1.00 97.12 87 ALA A CA 1
ATOM 667 C C . ALA A 1 87 ? -6.978 -0.950 7.137 1.00 97.12 87 ALA A C 1
ATOM 669 O O . ALA A 1 87 ? -7.101 0.265 7.310 1.00 97.12 87 ALA A O 1
ATOM 670 N N . TYR A 1 88 ? -8.021 -1.741 6.868 1.00 96.31 88 TYR A N 1
ATOM 671 C CA . TYR A 1 88 ? -9.363 -1.220 6.555 1.00 96.31 88 TYR A CA 1
ATOM 672 C C . TYR A 1 88 ? -10.414 -1.422 7.661 1.00 96.31 88 TYR A C 1
ATOM 674 O O . TYR A 1 88 ? -11.561 -1.012 7.508 1.00 96.31 88 TYR A O 1
ATOM 682 N N . GLY A 1 89 ? -10.041 -2.053 8.779 1.00 93.81 89 GLY A N 1
ATOM 683 C CA . GLY A 1 89 ? -10.906 -2.195 9.957 1.00 93.81 89 GLY A CA 1
ATOM 684 C C . GLY A 1 89 ? -10.903 -0.959 10.863 1.00 93.81 89 GLY A C 1
ATOM 685 O O . GLY A 1 89 ? -10.280 0.043 10.538 1.00 93.81 89 GLY A O 1
ATOM 686 N N . LYS A 1 90 ? -11.586 -1.053 12.017 1.00 94.31 90 LYS A N 1
ATOM 687 C CA . LYS A 1 90 ? -11.539 -0.060 13.119 1.00 94.31 90 LYS A CA 1
ATOM 688 C C . LYS A 1 90 ? -10.405 -0.305 14.118 1.00 94.31 90 LYS A C 1
ATOM 690 O O . LYS A 1 90 ? -10.042 0.579 14.887 1.00 94.31 90 LYS A O 1
ATOM 695 N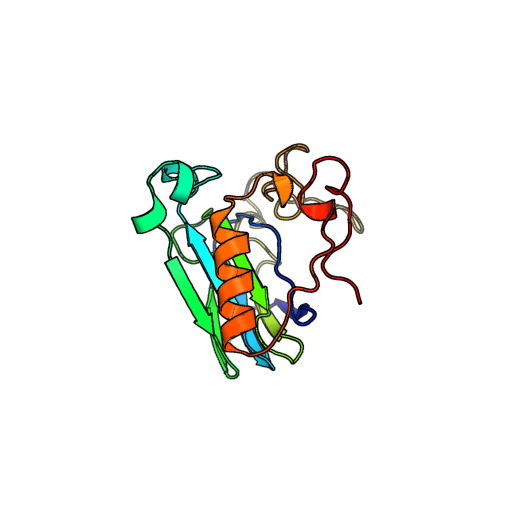 N . ASP A 1 91 ? -9.909 -1.536 14.149 1.00 93.56 91 ASP A N 1
ATOM 696 C CA . ASP A 1 91 ? -8.770 -1.946 14.959 1.00 93.56 91 ASP A CA 1
ATOM 697 C C . ASP A 1 91 ? -7.480 -1.854 14.135 1.00 93.56 91 ASP A C 1
ATOM 699 O O . ASP A 1 91 ? -7.523 -2.089 12.922 1.00 93.56 91 ASP A O 1
ATOM 703 N N . PRO A 1 92 ? -6.322 -1.616 14.779 1.00 94.75 92 PRO A N 1
ATOM 704 C CA . PRO A 1 92 ? -5.030 -1.781 14.133 1.00 94.75 92 PRO A CA 1
ATOM 705 C C . PRO A 1 92 ? -4.873 -3.161 13.490 1.00 94.75 92 PRO A C 1
ATOM 707 O O . PRO A 1 92 ? -5.332 -4.187 14.010 1.00 94.75 92 PRO A O 1
ATOM 710 N N . PHE A 1 93 ? -4.184 -3.177 12.358 1.00 96.25 93 PHE A N 1
ATOM 711 C CA . PHE A 1 93 ? -3.910 -4.381 11.595 1.00 96.25 93 PHE A CA 1
ATOM 712 C C . PHE A 1 93 ? -2.499 -4.881 11.916 1.00 96.25 93 PHE A C 1
ATOM 714 O O . PHE A 1 93 ? -1.510 -4.209 11.627 1.00 96.25 93 PHE A O 1
ATOM 721 N N . ARG A 1 94 ? -2.399 -6.058 12.548 1.00 96.31 94 ARG A N 1
ATOM 722 C CA . ARG A 1 94 ? -1.120 -6.660 12.955 1.00 96.31 94 ARG A CA 1
ATOM 723 C C . ARG A 1 94 ? -0.797 -7.889 12.134 1.00 96.31 94 ARG A C 1
ATOM 725 O O . ARG A 1 94 ? -1.611 -8.810 12.039 1.00 96.31 94 ARG A O 1
ATOM 732 N N . VAL A 1 95 ? 0.442 -7.952 11.665 1.00 94.31 95 VAL A N 1
ATOM 733 C CA . VAL A 1 95 ? 0.977 -9.086 10.914 1.00 94.31 95 VAL A CA 1
ATOM 734 C C . VAL A 1 95 ? 2.279 -9.571 11.525 1.00 94.31 95 VAL A C 1
ATOM 736 O O . VAL A 1 95 ? 3.141 -8.777 11.896 1.00 94.31 95 VAL A O 1
ATOM 739 N N . PHE A 1 96 ? 2.431 -10.887 11.609 1.00 92.62 96 PHE A N 1
ATOM 740 C CA . PHE A 1 96 ? 3.736 -11.510 11.744 1.00 92.62 96 PHE A CA 1
ATOM 741 C C . PHE A 1 96 ? 4.290 -11.721 10.338 1.00 92.62 96 PHE A C 1
ATOM 743 O O . PHE A 1 96 ? 3.733 -12.495 9.559 1.00 92.62 96 PHE A O 1
ATOM 750 N N . ASN A 1 97 ? 5.345 -10.991 10.001 1.00 87.50 97 ASN A N 1
ATOM 751 C CA . ASN A 1 97 ? 6.041 -11.131 8.734 1.00 87.50 97 ASN A CA 1
ATOM 752 C C . ASN A 1 97 ? 7.245 -12.041 8.954 1.00 87.50 97 ASN A C 1
ATOM 754 O O . ASN A 1 97 ? 8.022 -11.813 9.884 1.00 87.50 97 ASN A O 1
ATOM 758 N N . TYR A 1 98 ? 7.389 -13.067 8.128 1.00 81.19 98 TYR A N 1
ATOM 759 C CA . TYR A 1 98 ? 8.569 -13.912 8.138 1.00 81.19 98 TYR A CA 1
ATOM 760 C C . TYR A 1 98 ? 9.103 -14.116 6.729 1.00 81.19 98 TYR A C 1
ATOM 762 O O . TYR A 1 98 ? 8.378 -14.113 5.734 1.00 81.19 98 TYR A O 1
ATOM 770 N N . THR A 1 99 ? 10.411 -14.306 6.676 1.00 73.12 99 THR A N 1
ATOM 771 C CA . THR A 1 99 ? 11.164 -14.580 5.457 1.00 73.12 99 THR A CA 1
ATOM 772 C C . THR A 1 99 ? 11.858 -15.929 5.598 1.00 73.12 99 THR A C 1
ATOM 774 O O . THR A 1 99 ? 11.988 -16.460 6.707 1.00 73.12 99 THR A O 1
ATOM 777 N N . GLY A 1 100 ? 12.270 -16.512 4.471 1.00 63.19 100 GLY A N 1
ATOM 778 C CA . GLY A 1 100 ? 13.123 -17.701 4.464 1.00 63.19 100 GLY A CA 1
ATOM 779 C C . GLY A 1 100 ? 14.485 -17.467 5.152 1.00 63.19 100 GLY A C 1
ATOM 780 O O . GLY A 1 100 ? 14.680 -16.453 5.815 1.00 63.19 100 GLY A O 1
ATOM 781 N N . PRO A 1 101 ? 15.470 -18.370 4.984 1.00 53.84 101 PRO A N 1
ATOM 782 C CA . PRO A 1 101 ? 16.797 -18.263 5.615 1.00 53.84 101 PRO A CA 1
ATOM 783 C C . PRO A 1 101 ? 17.568 -16.958 5.382 1.00 53.84 101 PRO A C 1
ATOM 785 O O . PRO A 1 101 ? 18.593 -16.747 6.026 1.00 53.84 101 PRO A O 1
ATOM 788 N N . MET A 1 102 ? 17.110 -16.117 4.455 1.00 49.56 102 MET A N 1
ATOM 789 C CA . MET A 1 102 ? 17.741 -14.861 4.085 1.00 49.56 102 MET A CA 1
ATOM 790 C C . MET A 1 102 ? 16.854 -13.684 4.523 1.00 49.56 102 MET A C 1
ATOM 792 O O . MET A 1 102 ? 15.713 -13.596 4.059 1.00 49.56 102 MET A O 1
ATOM 796 N N . PRO A 1 103 ? 17.364 -12.783 5.386 1.00 44.78 103 PRO A N 1
ATOM 797 C CA . PRO A 1 103 ? 16.698 -11.547 5.781 1.00 44.78 103 PRO A CA 1
ATOM 798 C C . PRO A 1 103 ? 16.166 -10.762 4.582 1.00 44.78 103 PRO A C 1
ATOM 800 O O . PRO A 1 103 ? 16.945 -10.307 3.754 1.00 44.78 103 PRO A O 1
ATOM 803 N N . GLY A 1 104 ? 14.852 -10.561 4.501 1.00 48.72 104 GLY A N 1
ATOM 804 C CA . GLY A 1 104 ? 14.245 -9.507 3.679 1.00 48.72 104 GLY A CA 1
ATOM 805 C C . GLY A 1 104 ? 14.357 -9.611 2.152 1.00 48.72 104 GLY A C 1
ATOM 806 O O . GLY A 1 104 ? 13.685 -8.828 1.495 1.00 48.72 104 GLY A O 1
ATOM 807 N N . ASN A 1 105 ? 15.143 -10.522 1.570 1.00 49.09 105 ASN A N 1
ATOM 808 C CA . ASN A 1 105 ? 15.332 -10.584 0.119 1.00 49.09 105 ASN A CA 1
ATOM 809 C C . ASN A 1 105 ? 16.084 -11.867 -0.314 1.00 49.09 105 ASN A C 1
ATOM 811 O O . ASN A 1 105 ? 17.188 -12.114 0.173 1.00 49.09 105 ASN A O 1
ATOM 815 N N . PRO A 1 106 ? 15.590 -12.676 -1.269 1.00 42.34 106 PRO A N 1
ATOM 816 C CA . PRO A 1 106 ? 16.392 -13.724 -1.914 1.00 42.34 106 PRO A CA 1
ATOM 817 C C . PRO A 1 106 ? 17.643 -13.206 -2.639 1.00 42.34 106 PRO A C 1
ATOM 819 O O . PRO A 1 106 ? 18.602 -13.966 -2.807 1.00 42.34 106 PRO A O 1
ATOM 822 N N . ALA A 1 107 ? 17.662 -11.933 -3.054 1.00 41.09 107 ALA A N 1
ATOM 823 C CA . ALA A 1 107 ? 18.837 -11.30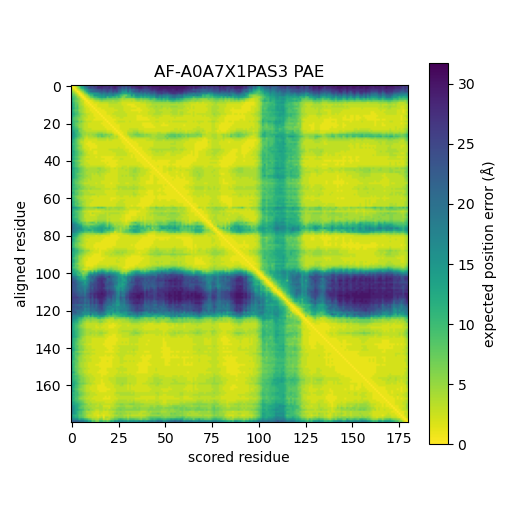2 -3.656 1.00 41.09 107 ALA A CA 1
ATOM 824 C C . ALA A 1 107 ? 19.980 -11.071 -2.649 1.00 41.09 107 ALA A C 1
ATOM 826 O O . ALA A 1 107 ? 21.116 -10.903 -3.073 1.00 41.09 107 ALA A O 1
ATOM 827 N N . ALA A 1 108 ? 19.727 -11.184 -1.338 1.00 40.88 108 ALA A N 1
ATOM 828 C CA . ALA A 1 108 ? 20.767 -11.175 -0.306 1.00 40.88 108 ALA A CA 1
ATOM 829 C C . ALA A 1 108 ? 21.594 -12.480 -0.257 1.00 40.88 108 ALA A C 1
ATOM 831 O O . ALA A 1 108 ? 22.448 -12.645 0.616 1.00 40.88 108 ALA A O 1
ATOM 832 N N . SER A 1 109 ? 21.344 -13.436 -1.167 1.00 42.03 109 SER A N 1
ATOM 833 C CA . SER A 1 109 ? 22.173 -14.637 -1.335 1.00 42.03 109 SER A CA 1
ATOM 834 C C . SER A 1 109 ? 23.657 -14.258 -1.494 1.00 42.03 109 SER A C 1
ATOM 836 O O . SER A 1 109 ? 23.942 -13.273 -2.168 1.00 42.03 109 SER A O 1
ATOM 838 N N . PRO A 1 110 ? 24.629 -15.055 -0.999 1.00 39.09 110 PRO A N 1
ATOM 839 C CA . PRO A 1 110 ? 26.074 -14.762 -1.089 1.00 39.09 110 PRO A CA 1
ATOM 840 C C . PRO A 1 110 ? 26.666 -14.638 -2.514 1.00 39.09 110 PRO A C 1
ATOM 842 O O . PRO A 1 110 ? 27.880 -14.550 -2.671 1.00 39.09 110 PRO A O 1
ATOM 845 N N . GLY A 1 111 ? 25.824 -14.664 -3.550 1.00 39.19 111 GLY A N 1
ATOM 846 C CA . GLY A 1 111 ? 26.157 -14.413 -4.952 1.00 39.19 111 GLY A CA 1
ATOM 847 C C . GLY A 1 111 ? 25.070 -13.638 -5.713 1.00 39.19 111 GLY A C 1
ATOM 848 O O . GLY A 1 111 ? 25.109 -13.609 -6.940 1.00 39.19 111 GLY A O 1
ATOM 849 N N . GLY A 1 112 ? 24.091 -13.049 -5.015 1.00 37.00 112 GLY A N 1
ATOM 850 C CA . GLY A 1 112 ? 23.107 -12.136 -5.592 1.00 37.00 112 GLY A CA 1
ATOM 851 C C . GLY A 1 112 ? 23.702 -10.734 -5.680 1.00 37.00 112 GLY A C 1
ATOM 852 O O . GLY A 1 112 ? 24.279 -10.236 -4.717 1.00 37.00 112 GLY A O 1
ATOM 853 N N . GLY A 1 113 ? 23.653 -10.142 -6.872 1.00 34.19 113 GLY A N 1
ATOM 854 C CA . GLY A 1 113 ? 24.243 -8.837 -7.154 1.00 34.19 113 GLY A CA 1
ATOM 855 C C . GLY A 1 113 ? 23.731 -7.730 -6.230 1.00 34.19 113 GLY A C 1
ATOM 856 O O . GLY A 1 113 ? 22.612 -7.781 -5.729 1.00 34.19 113 GLY A O 1
ATOM 857 N N . ALA A 1 114 ? 24.596 -6.735 -6.030 1.00 39.84 114 ALA A N 1
ATOM 858 C CA . ALA A 1 114 ? 24.375 -5.526 -5.247 1.00 39.84 114 ALA A CA 1
ATOM 859 C C . ALA A 1 114 ? 22.952 -4.961 -5.408 1.00 39.84 114 ALA A C 1
ATOM 861 O O . ALA A 1 114 ? 22.560 -4.605 -6.517 1.00 39.84 114 ALA A O 1
ATOM 862 N N . GLY A 1 115 ? 22.200 -4.849 -4.309 1.00 39.34 115 GLY A N 1
ATOM 863 C CA . GLY A 1 115 ? 20.856 -4.279 -4.386 1.00 39.34 115 GLY A CA 1
ATOM 864 C C . GLY A 1 115 ? 20.203 -3.814 -3.087 1.00 39.34 115 GLY A C 1
ATOM 865 O O . GLY A 1 115 ? 19.267 -3.034 -3.179 1.00 39.34 115 GLY A O 1
ATOM 866 N N . ASP A 1 116 ? 20.636 -4.219 -1.888 1.00 50.78 116 ASP A N 1
ATOM 867 C CA . ASP A 1 116 ? 19.872 -3.885 -0.666 1.00 50.78 116 ASP A CA 1
ATOM 868 C C . ASP A 1 116 ? 20.695 -3.429 0.547 1.00 50.78 116 ASP A C 1
ATOM 870 O O . ASP A 1 116 ? 20.163 -3.354 1.657 1.00 50.78 116 ASP A O 1
ATOM 874 N N . GLY A 1 117 ? 21.962 -3.066 0.327 1.00 41.03 117 GLY A N 1
ATOM 875 C CA . GLY A 1 117 ? 22.924 -2.657 1.355 1.00 41.03 117 GLY A CA 1
ATOM 876 C C . GLY A 1 117 ? 22.659 -1.289 1.989 1.00 41.03 117 GLY A C 1
ATOM 877 O O . GLY A 1 117 ? 23.587 -0.497 2.095 1.00 41.03 117 GLY A O 1
ATOM 878 N N . GLY A 1 118 ? 21.422 -1.001 2.395 1.00 43.41 118 GLY A N 1
ATOM 879 C CA . GLY A 1 118 ? 21.141 0.138 3.263 1.00 43.41 118 GLY A CA 1
ATOM 880 C C . GLY A 1 118 ? 21.768 -0.102 4.637 1.00 43.41 118 GLY A C 1
ATOM 881 O O . GLY A 1 118 ? 21.497 -1.127 5.272 1.00 43.41 118 GLY A O 1
ATOM 882 N N . GLY A 1 119 ? 22.618 0.820 5.086 1.00 39.00 119 GLY A N 1
ATOM 883 C CA . GLY A 1 119 ? 23.165 0.824 6.442 1.00 39.00 119 GLY A CA 1
ATOM 884 C C . GLY A 1 119 ? 22.075 0.963 7.513 1.00 39.00 119 GLY A C 1
ATOM 885 O O . GLY A 1 119 ? 20.909 1.233 7.218 1.00 39.00 119 GLY A O 1
ATOM 886 N N . GLU A 1 120 ? 22.433 0.786 8.788 1.00 40.88 120 GLU A N 1
ATOM 887 C CA . GLU A 1 120 ? 21.503 1.071 9.889 1.00 40.88 120 GLU A CA 1
ATOM 888 C C . GLU A 1 120 ? 20.965 2.508 9.778 1.00 40.88 120 GLU A C 1
ATOM 890 O O . GLU A 1 120 ? 21.722 3.474 9.833 1.00 40.88 120 GLU A O 1
ATOM 895 N N . GLY A 1 121 ? 19.646 2.646 9.620 1.00 41.09 121 GLY A N 1
ATOM 896 C CA . GLY A 1 121 ? 18.976 3.940 9.458 1.00 41.09 121 GLY A CA 1
ATOM 897 C C . GLY A 1 121 ? 18.746 4.382 8.009 1.00 41.09 121 GLY A C 1
ATOM 898 O O . GLY A 1 121 ? 18.046 5.372 7.802 1.00 41.09 121 GLY A O 1
ATOM 899 N N . GLU A 1 122 ? 19.251 3.650 7.015 1.00 47.97 122 GLU A N 1
ATOM 900 C CA . GLU A 1 122 ? 18.957 3.900 5.602 1.00 47.97 122 GLU A CA 1
ATOM 901 C C . GLU A 1 122 ? 17.709 3.132 5.152 1.00 47.97 122 GLU A C 1
ATOM 903 O O . GLU A 1 122 ? 17.448 1.996 5.567 1.00 47.97 122 GLU A O 1
ATOM 908 N N . LEU A 1 123 ? 16.908 3.758 4.288 1.00 54.25 123 LEU A N 1
ATOM 909 C CA . LEU A 1 123 ? 15.802 3.062 3.645 1.00 54.25 123 LEU A CA 1
ATOM 910 C C . LEU A 1 123 ? 16.379 1.995 2.714 1.00 54.25 123 LEU A C 1
ATOM 912 O O . LEU A 1 123 ? 17.173 2.289 1.825 1.00 54.25 123 LEU A O 1
ATOM 916 N N . ARG A 1 124 ? 15.945 0.745 2.902 1.00 67.25 124 ARG A N 1
ATOM 917 C CA . ARG A 1 124 ? 16.182 -0.309 1.908 1.00 67.25 124 ARG A CA 1
ATOM 918 C C . ARG A 1 124 ? 15.591 0.129 0.571 1.00 67.25 124 ARG A C 1
ATOM 920 O O . ARG A 1 124 ? 14.536 0.760 0.571 1.00 67.25 124 ARG A O 1
ATOM 927 N N . ILE A 1 125 ? 16.207 -0.275 -0.543 1.00 71.06 125 ILE A N 1
ATOM 928 C CA . ILE A 1 125 ? 15.770 0.107 -1.899 1.00 71.06 125 ILE A CA 1
ATOM 929 C C . ILE A 1 125 ? 14.266 -0.128 -2.117 1.00 71.06 125 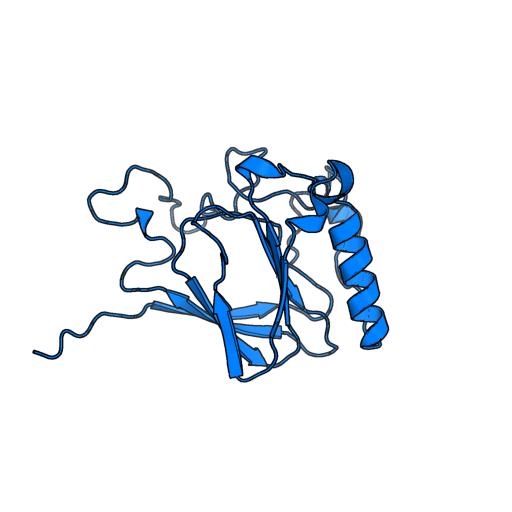ILE A C 1
ATOM 931 O O . ILE A 1 125 ? 13.574 0.712 -2.680 1.00 71.06 125 ILE A O 1
ATOM 935 N N . GLN A 1 126 ? 13.739 -1.217 -1.547 1.00 73.81 126 GLN A N 1
ATOM 936 C CA . GLN A 1 126 ? 12.327 -1.595 -1.598 1.00 73.81 126 GLN A CA 1
ATOM 937 C C . GLN A 1 126 ? 11.366 -0.604 -0.917 1.00 73.81 126 GLN A C 1
ATOM 939 O O . GLN A 1 126 ? 10.181 -0.608 -1.212 1.00 73.81 126 GLN A O 1
ATOM 944 N N . HIS A 1 127 ? 11.847 0.225 0.009 1.00 77.19 127 HIS A N 1
ATOM 945 C CA . HIS A 1 127 ? 11.048 1.232 0.717 1.00 77.19 127 HIS A CA 1
ATOM 946 C C . HIS A 1 127 ? 11.455 2.671 0.365 1.00 77.19 127 HIS A C 1
ATOM 948 O O . HIS A 1 127 ? 10.830 3.610 0.856 1.00 77.19 127 HIS A O 1
ATOM 954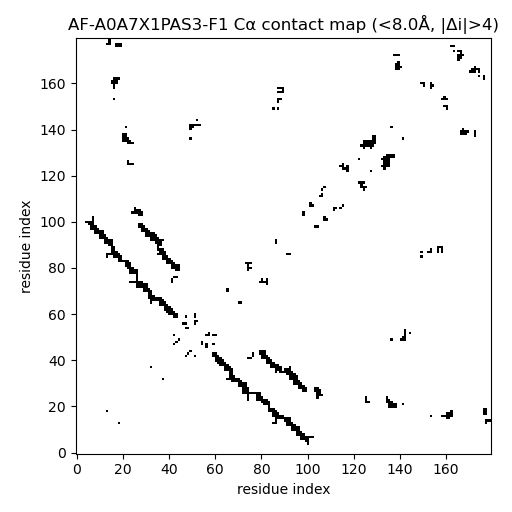 N N . ALA A 1 128 ? 12.511 2.848 -0.432 1.00 86.38 128 ALA A N 1
ATOM 955 C CA . ALA A 1 128 ? 12.897 4.137 -0.985 1.00 86.38 128 ALA A CA 1
ATOM 956 C C . ALA A 1 128 ? 12.022 4.459 -2.202 1.00 86.38 128 ALA A C 1
ATOM 958 O O . ALA A 1 128 ? 11.620 3.555 -2.939 1.00 86.38 128 ALA A O 1
ATOM 959 N N . ASP A 1 129 ? 11.732 5.739 -2.416 1.00 91.81 129 ASP A N 1
ATOM 960 C CA . ASP A 1 129 ? 10.864 6.161 -3.509 1.00 91.81 129 ASP A CA 1
ATOM 961 C C . ASP A 1 129 ? 11.564 5.991 -4.868 1.00 91.81 129 ASP A C 1
ATOM 963 O O . ASP A 1 129 ? 12.770 6.209 -4.995 1.00 91.81 129 ASP A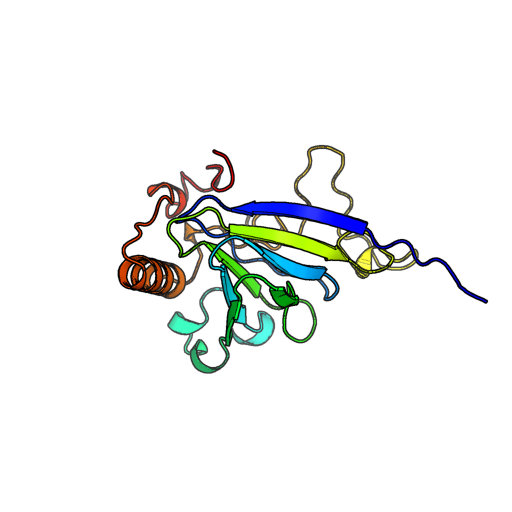 O 1
ATOM 967 N N . ILE A 1 130 ? 10.808 5.658 -5.916 1.00 93.06 130 ILE A N 1
ATOM 968 C CA . ILE A 1 130 ? 11.322 5.541 -7.294 1.00 93.06 130 ILE A CA 1
ATOM 969 C C . ILE A 1 130 ? 11.974 6.836 -7.796 1.00 93.06 130 ILE A C 1
ATOM 971 O O . ILE A 1 130 ? 12.850 6.804 -8.658 1.00 93.06 130 ILE A O 1
ATOM 975 N N . THR A 1 131 ? 11.587 7.987 -7.240 1.00 92.75 131 THR A N 1
ATOM 976 C CA . THR A 1 131 ? 12.198 9.290 -7.541 1.00 92.75 131 THR A CA 1
ATOM 977 C C . THR A 1 131 ? 13.623 9.414 -7.017 1.00 92.75 131 THR A C 1
ATOM 979 O O . THR A 1 131 ? 14.394 10.204 -7.557 1.00 92.75 131 THR A O 1
ATOM 982 N N . ASP A 1 132 ? 13.971 8.604 -6.019 1.00 89.44 132 ASP A N 1
ATOM 983 C CA . ASP A 1 132 ? 15.278 8.566 -5.365 1.00 89.44 132 ASP A CA 1
ATOM 984 C C . ASP A 1 132 ? 16.065 7.297 -5.754 1.00 89.44 132 ASP A C 1
ATOM 986 O O . ASP A 1 132 ? 17.053 6.945 -5.113 1.00 89.44 132 ASP A O 1
ATOM 990 N N . GLY A 1 133 ? 15.629 6.597 -6.811 1.00 86.81 133 GLY A N 1
ATOM 991 C CA . GLY A 1 133 ? 16.237 5.350 -7.286 1.00 86.81 133 GLY A CA 1
ATOM 992 C C . GLY A 1 133 ? 15.816 4.097 -6.510 1.00 86.81 133 GLY A C 1
ATOM 993 O O . GLY A 1 133 ? 16.453 3.056 -6.657 1.00 86.81 133 GLY A O 1
ATOM 994 N N . GLY A 1 134 ? 14.775 4.192 -5.680 1.00 89.31 134 GLY A N 1
ATOM 995 C CA . GLY A 1 134 ? 14.169 3.059 -4.988 1.00 89.31 134 GLY A CA 1
ATOM 996 C C . GLY A 1 134 ? 13.086 2.346 -5.800 1.00 89.31 134 GLY A C 1
ATOM 997 O O . GLY A 1 134 ? 12.948 2.550 -7.004 1.00 89.31 134 GLY A O 1
ATOM 998 N N . HIS A 1 135 ? 12.312 1.492 -5.133 1.00 91.06 135 HIS A N 1
ATOM 999 C CA . HIS A 1 135 ? 11.256 0.668 -5.740 1.00 91.06 135 HIS A CA 1
ATOM 1000 C C . HIS A 1 135 ? 9.845 1.002 -5.230 1.00 91.06 135 HIS A C 1
ATOM 1002 O O . HIS A 1 135 ? 8.875 0.378 -5.663 1.00 91.06 135 HIS A O 1
ATOM 1008 N N . ALA A 1 136 ? 9.702 1.941 -4.293 1.00 93.56 136 ALA A N 1
ATOM 1009 C CA . ALA A 1 136 ? 8.406 2.343 -3.763 1.00 93.56 136 ALA A CA 1
ATOM 1010 C C . ALA A 1 136 ? 7.795 3.485 -4.587 1.00 93.56 136 ALA A C 1
ATOM 1012 O O . ALA A 1 136 ? 8.467 4.449 -4.948 1.00 93.56 136 ALA A O 1
ATOM 1013 N N . LEU A 1 137 ? 6.500 3.411 -4.865 1.00 96.00 137 LEU A N 1
ATOM 1014 C CA . LEU A 1 137 ? 5.742 4.496 -5.466 1.00 96.00 137 LEU A CA 1
ATOM 1015 C C . LEU A 1 137 ? 5.355 5.498 -4.371 1.00 96.00 137 LEU A C 1
ATOM 1017 O O . LEU A 1 137 ? 4.674 5.118 -3.413 1.00 96.00 137 LEU A O 1
ATOM 1021 N N . PRO A 1 138 ? 5.735 6.782 -4.492 1.00 96.06 138 PRO A N 1
ATOM 1022 C CA . PRO A 1 138 ? 5.155 7.819 -3.652 1.00 96.06 138 PRO A CA 1
ATOM 1023 C C . PRO A 1 138 ? 3.627 7.827 -3.785 1.00 96.06 138 PRO A C 1
ATOM 1025 O O . PRO A 1 138 ? 3.116 7.686 -4.894 1.00 96.06 138 PRO A O 1
ATOM 1028 N N . TYR A 1 139 ? 2.893 8.076 -2.695 1.00 97.00 139 TYR A N 1
ATOM 1029 C CA . TYR A 1 139 ? 1.421 8.079 -2.725 1.00 97.00 139 TYR A CA 1
ATOM 1030 C C . TYR A 1 139 ? 0.844 9.066 -3.751 1.00 97.00 139 TYR A C 1
ATOM 1032 O O . TYR A 1 139 ? -0.163 8.782 -4.381 1.00 97.00 139 TYR A O 1
ATOM 1040 N N . TYR A 1 140 ? 1.490 10.213 -3.986 1.00 96.62 140 TYR A N 1
ATOM 1041 C CA . TYR A 1 140 ? 1.044 11.178 -5.002 1.00 96.62 140 TYR A CA 1
ATOM 1042 C C . TYR A 1 140 ? 1.205 10.689 -6.456 1.00 96.62 140 TYR A C 1
ATOM 1044 O O . TYR A 1 140 ? 0.701 11.335 -7.375 1.00 96.62 140 TYR A O 1
ATOM 1052 N N . MET A 1 141 ? 1.945 9.597 -6.679 1.00 97.25 141 MET A N 1
ATOM 1053 C CA . MET A 1 141 ? 2.141 8.967 -7.989 1.00 97.25 141 MET A CA 1
ATOM 1054 C C . MET A 1 141 ? 1.294 7.709 -8.183 1.00 97.25 141 MET A C 1
ATOM 1056 O O . MET A 1 141 ? 1.288 7.173 -9.289 1.00 97.25 141 MET A O 1
ATOM 1060 N N . GLU A 1 142 ? 0.636 7.213 -7.134 1.00 96.62 142 GLU A N 1
ATOM 1061 C CA . GLU A 1 142 ? -0.155 5.989 -7.211 1.00 96.62 142 GLU A CA 1
ATOM 1062 C C . GLU A 1 142 ? -1.399 6.175 -8.089 1.00 96.62 142 GLU A C 1
ATOM 1064 O O . GLU A 1 142 ? -1.905 7.288 -8.259 1.00 96.62 142 GLU A O 1
ATOM 1069 N N . ASP A 1 143 ? -1.919 5.069 -8.622 1.00 98.00 143 ASP A N 1
ATOM 1070 C CA . ASP A 1 143 ? -3.197 5.090 -9.326 1.00 98.00 143 ASP A CA 1
ATOM 1071 C C . ASP A 1 143 ? -4.316 5.605 -8.398 1.00 98.00 143 ASP A C 1
ATOM 1073 O O . ASP A 1 143 ? -4.531 5.011 -7.335 1.00 98.00 143 ASP A O 1
ATOM 1077 N N . PRO A 1 144 ? -5.076 6.653 -8.776 1.00 96.19 144 PRO A N 1
ATOM 1078 C CA . PRO A 1 144 ? -6.144 7.201 -7.939 1.00 96.19 144 PRO A CA 1
ATOM 1079 C C . PRO A 1 144 ? -7.168 6.161 -7.469 1.00 96.19 144 PRO A C 1
ATOM 1081 O O . PRO A 1 144 ? -7.730 6.299 -6.378 1.00 96.19 144 PRO A O 1
ATOM 1084 N N . HIS A 1 145 ? -7.373 5.090 -8.246 1.00 97.44 145 HIS A N 1
ATOM 1085 C CA . HIS A 1 145 ? -8.302 4.024 -7.892 1.00 97.44 145 HIS A CA 1
ATOM 1086 C C . HIS A 1 145 ? -7.905 3.282 -6.606 1.00 97.44 145 HIS A C 1
ATOM 1088 O O . HIS A 1 145 ? -8.771 2.765 -5.902 1.00 97.44 145 HIS A O 1
ATOM 1094 N N . ILE A 1 146 ? -6.615 3.261 -6.248 1.00 98.19 146 ILE A N 1
ATOM 1095 C CA . ILE A 1 146 ? -6.123 2.663 -4.998 1.00 98.19 146 ILE A CA 1
ATOM 1096 C C . ILE A 1 146 ? -6.761 3.355 -3.795 1.00 98.19 146 ILE A C 1
ATOM 1098 O O . ILE A 1 146 ? -7.356 2.701 -2.932 1.00 98.19 146 ILE A O 1
ATOM 1102 N N . ARG A 1 147 ? -6.669 4.687 -3.759 1.00 97.38 147 ARG A N 1
ATOM 1103 C CA . ARG A 1 147 ? -7.235 5.502 -2.686 1.00 97.38 147 ARG A CA 1
ATOM 1104 C C . ARG A 1 147 ? -8.759 5.402 -2.659 1.00 97.38 147 ARG A C 1
ATOM 1106 O O . ARG A 1 147 ? -9.331 5.223 -1.586 1.00 97.38 147 ARG A O 1
ATOM 1113 N N . GLU A 1 148 ? -9.409 5.484 -3.819 1.00 97.69 148 GLU A N 1
ATOM 1114 C CA . GLU A 1 148 ? -10.869 5.352 -3.935 1.00 97.69 148 GLU A CA 1
ATOM 1115 C C . GLU A 1 148 ? -11.360 4.010 -3.376 1.00 97.69 148 GLU A C 1
ATOM 1117 O O . GLU A 1 148 ? -12.302 3.962 -2.579 1.00 97.69 148 GLU A O 1
ATOM 1122 N N . HIS A 1 149 ? -10.690 2.916 -3.745 1.00 97.81 149 HIS A N 1
ATOM 1123 C CA . HIS A 1 149 ? -11.015 1.583 -3.253 1.00 97.81 149 HIS A CA 1
ATOM 1124 C C . HIS A 1 149 ? -10.800 1.472 -1.741 1.00 97.81 149 HIS A C 1
ATOM 1126 O O . HIS A 1 149 ? -11.631 0.900 -1.034 1.00 97.81 149 HIS A O 1
ATOM 1132 N N . PHE A 1 150 ? -9.717 2.050 -1.218 1.00 98.31 150 PHE A N 1
ATOM 1133 C CA . PHE A 1 150 ? -9.450 2.042 0.216 1.00 98.31 150 PHE A CA 1
ATOM 1134 C C . PHE A 1 150 ? -10.523 2.790 1.016 1.00 98.31 150 PHE A C 1
ATOM 1136 O O . PHE A 1 150 ? -11.045 2.263 2.002 1.00 98.31 150 PHE A O 1
ATOM 1143 N N . GLU A 1 151 ? -10.911 3.985 0.569 1.00 98.12 151 GLU A N 1
ATOM 1144 C CA . GLU A 1 151 ? -11.987 4.766 1.186 1.00 98.12 151 GLU A CA 1
ATOM 1145 C C . GLU A 1 151 ? -13.333 4.018 1.133 1.00 98.12 151 GLU A C 1
ATOM 1147 O O . GLU A 1 151 ? -14.091 4.035 2.109 1.00 98.12 151 GLU A O 1
ATOM 1152 N N . MET A 1 152 ? -13.611 3.294 0.043 1.00 97.88 152 MET A N 1
ATOM 1153 C CA . MET A 1 152 ? -14.780 2.416 -0.074 1.00 97.88 152 MET A CA 1
ATOM 1154 C C . MET A 1 152 ? -14.750 1.283 0.966 1.00 97.88 152 MET A C 1
ATOM 1156 O O . MET A 1 152 ? -15.719 1.128 1.712 1.00 97.88 152 MET A O 1
ATOM 1160 N N . LYS A 1 153 ? -13.643 0.534 1.076 1.00 97.75 153 LYS A N 1
ATOM 1161 C CA . LYS A 1 153 ? -13.486 -0.563 2.054 1.00 97.75 153 LYS A CA 1
ATOM 1162 C C . LYS A 1 153 ? -13.617 -0.080 3.497 1.00 97.75 153 LYS A C 1
ATOM 1164 O O . LYS A 1 153 ? -14.268 -0.731 4.311 1.00 97.75 153 LYS A O 1
ATOM 1169 N N . LEU A 1 154 ? -13.043 1.078 3.817 1.00 98.12 154 LEU A N 1
ATOM 1170 C CA . LEU A 1 154 ? -13.193 1.700 5.133 1.00 98.12 154 LEU A CA 1
ATOM 1171 C C . LEU A 1 154 ? -14.656 2.026 5.436 1.00 98.12 154 LEU A C 1
ATOM 1173 O O . LEU A 1 154 ? -15.145 1.729 6.526 1.00 98.12 154 LEU A O 1
ATOM 1177 N N . LYS A 1 155 ? -15.375 2.594 4.464 1.00 97.62 155 LYS A N 1
ATOM 1178 C CA . LYS A 1 155 ? -16.791 2.935 4.614 1.00 97.62 155 LYS A CA 1
ATOM 1179 C C . LYS A 1 155 ? -17.662 1.699 4.853 1.00 97.62 155 LYS A C 1
ATOM 1181 O O . LYS A 1 155 ? -18.557 1.769 5.694 1.00 97.62 155 LYS A O 1
ATOM 1186 N N . GLU A 1 156 ? -17.400 0.587 4.164 1.00 96.88 156 GLU A N 1
ATOM 1187 C CA . GLU A 1 156 ? -18.089 -0.699 4.388 1.00 96.88 156 GLU A CA 1
ATOM 1188 C C . GLU A 1 156 ? -17.948 -1.184 5.840 1.00 96.88 156 GLU A C 1
ATOM 1190 O O . GLU A 1 156 ? -18.896 -1.705 6.423 1.00 96.88 156 GLU A O 1
ATOM 1195 N N . GLU A 1 157 ? -16.788 -0.944 6.452 1.00 95.88 157 GLU A N 1
ATOM 1196 C CA . GLU A 1 157 ? -16.490 -1.295 7.845 1.00 95.88 157 GLU A CA 1
ATOM 1197 C C . GLU A 1 157 ? -16.928 -0.227 8.863 1.00 95.88 157 GLU A C 1
ATOM 1199 O O . GLU A 1 157 ? -16.799 -0.405 10.081 1.00 95.88 157 GLU A O 1
ATOM 1204 N N . GLY A 1 158 ? -17.455 0.906 8.390 1.00 96.75 158 GLY A N 1
ATOM 1205 C CA . GLY A 1 158 ? -17.763 2.069 9.219 1.00 96.75 158 GLY A CA 1
ATOM 1206 C C . GLY A 1 158 ? -16.521 2.701 9.859 1.00 96.75 158 GLY A C 1
ATOM 1207 O O . GLY A 1 158 ? -16.616 3.238 10.965 1.00 96.75 158 GLY A O 1
ATOM 1208 N N . ALA A 1 159 ? -15.365 2.576 9.210 1.00 96.12 159 ALA A N 1
ATOM 1209 C CA . ALA A 1 159 ? -14.110 3.245 9.530 1.00 96.12 159 ALA A CA 1
ATOM 1210 C C . ALA A 1 159 ? -13.891 4.458 8.602 1.00 96.12 159 ALA A C 1
ATOM 1212 O O . ALA A 1 159 ? -14.673 4.716 7.685 1.00 96.12 159 ALA A O 1
ATOM 1213 N N . VAL A 1 160 ? -12.831 5.227 8.854 1.00 96.06 160 VAL A N 1
ATOM 1214 C CA . VAL A 1 160 ? -12.439 6.391 8.043 1.00 96.06 160 VAL A CA 1
ATOM 1215 C C . VAL A 1 160 ? -10.948 6.341 7.741 1.00 96.06 160 VAL A C 1
ATOM 1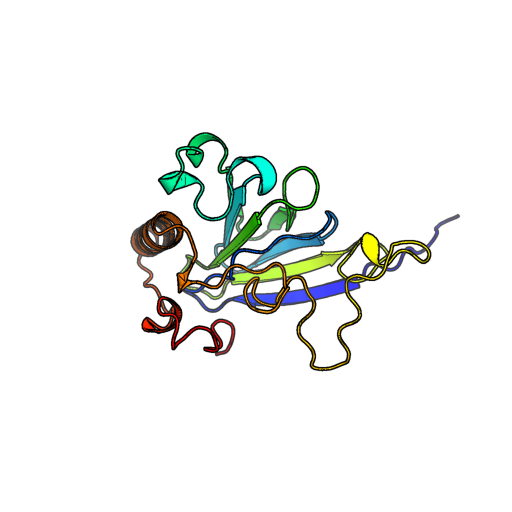217 O O . VAL A 1 160 ? -10.182 5.734 8.491 1.00 96.06 160 VAL A O 1
ATOM 1220 N N . SER A 1 161 ? -10.539 6.988 6.651 1.00 96.94 161 SER A N 1
ATOM 1221 C CA . SER A 1 161 ? -9.120 7.115 6.325 1.00 96.94 161 SER A CA 1
ATOM 1222 C C . SER A 1 161 ? -8.447 8.022 7.349 1.00 96.94 161 SER A C 1
ATOM 1224 O O . SER A 1 161 ? -8.973 9.080 7.699 1.00 96.94 161 SER A O 1
ATOM 1226 N N . THR A 1 162 ? -7.285 7.595 7.827 1.00 96.56 162 THR A N 1
ATOM 1227 C CA . THR A 1 162 ? -6.393 8.377 8.690 1.00 96.56 162 THR A CA 1
ATOM 1228 C C . THR A 1 162 ? -5.072 8.680 7.980 1.00 96.56 162 THR A C 1
ATOM 1230 O O . THR A 1 162 ? -4.082 9.040 8.622 1.00 96.56 162 THR A O 1
ATOM 1233 N N . MET A 1 163 ? -5.055 8.534 6.649 1.00 97.19 163 MET A N 1
ATOM 1234 C CA . MET A 1 163 ? -3.962 8.978 5.789 1.00 97.19 163 MET A CA 1
ATOM 1235 C C . MET A 1 163 ? -3.863 10.510 5.846 1.00 97.19 163 MET A C 1
ATOM 1237 O O . MET A 1 163 ? -4.876 11.182 5.619 1.00 97.19 163 MET A O 1
ATOM 1241 N N . PRO A 1 164 ? -2.680 11.088 6.122 1.00 95.94 164 PRO A N 1
ATOM 1242 C CA . PRO A 1 164 ? -2.499 12.534 6.050 1.00 95.94 164 PRO A CA 1
ATOM 1243 C C . PRO A 1 164 ? -2.742 13.013 4.610 1.00 95.94 164 PRO A C 1
ATOM 1245 O O . PRO A 1 164 ? -2.122 12.472 3.696 1.00 95.94 164 PRO A O 1
ATOM 1248 N N . PRO A 1 165 ? -3.640 13.979 4.355 1.00 95.12 165 PRO A N 1
ATOM 1249 C CA . PRO A 1 165 ? -4.027 14.362 2.994 1.00 95.12 165 PRO A CA 1
ATOM 1250 C C . PRO A 1 165 ? -2.857 14.867 2.137 1.00 95.12 165 PRO A C 1
ATOM 1252 O O . PRO A 1 165 ? -2.875 14.718 0.917 1.00 95.12 165 PRO A O 1
ATOM 1255 N N . GLU A 1 166 ? -1.833 15.440 2.760 1.00 96.44 166 GLU A N 1
ATOM 1256 C CA . GLU A 1 166 ? -0.634 15.953 2.107 1.00 96.44 166 GLU A CA 1
ATOM 1257 C C . GLU A 1 166 ? 0.228 14.864 1.457 1.00 96.44 166 GLU A C 1
ATOM 1259 O O . GLU A 1 166 ? 0.958 15.166 0.519 1.00 96.44 166 GLU A O 1
ATOM 1264 N N . VAL A 1 167 ? 0.121 13.593 1.871 1.00 96.44 167 VAL A N 1
ATOM 1265 C CA . VAL A 1 167 ? 0.899 12.492 1.260 1.00 96.44 167 VAL A CA 1
ATOM 1266 C C . VAL A 1 167 ? 0.572 12.314 -0.224 1.00 96.44 167 VAL A C 1
ATOM 1268 O O . VAL A 1 167 ? 1.398 11.825 -0.992 1.00 96.44 167 VAL A O 1
ATOM 1271 N N . TYR A 1 168 ? -0.625 12.749 -0.627 1.00 96.75 168 TYR A N 1
ATOM 1272 C CA . TYR A 1 168 ? -1.112 12.736 -2.004 1.00 96.75 168 TYR A CA 1
ATOM 1273 C C . TYR A 1 168 ? -0.628 13.936 -2.827 1.00 96.75 168 TYR A C 1
ATOM 1275 O O . TYR A 1 168 ? -1.059 14.113 -3.965 1.00 96.75 168 TYR A O 1
ATOM 1283 N N . THR A 1 169 ? 0.264 14.764 -2.282 1.00 96.62 169 THR A N 1
ATOM 1284 C CA . THR A 1 169 ? 0.953 15.822 -3.020 1.00 96.62 169 THR A CA 1
ATOM 1285 C C . THR A 1 169 ? 2.455 15.568 -3.034 1.00 96.62 169 THR A C 1
ATOM 1287 O O . THR A 1 169 ? 3.007 14.848 -2.198 1.00 96.62 169 THR A O 1
ATOM 1290 N N . LYS A 1 170 ? 3.151 16.175 -4.000 1.00 95.00 170 LYS A N 1
ATOM 1291 C CA . LYS A 1 170 ? 4.606 16.033 -4.109 1.00 95.00 170 LYS A CA 1
ATOM 1292 C C . LYS A 1 170 ? 5.318 16.590 -2.871 1.00 95.00 170 LYS A C 1
ATOM 1294 O O . LYS A 1 170 ? 6.330 16.040 -2.436 1.00 95.00 170 LYS A O 1
ATOM 1299 N N . GLU A 1 171 ? 4.774 17.652 -2.286 1.00 94.12 171 GLU A N 1
ATOM 1300 C CA . GLU A 1 171 ? 5.298 18.326 -1.096 1.00 94.12 171 GLU A CA 1
ATOM 1301 C C . GLU A 1 171 ? 5.212 17.442 0.155 1.00 94.12 171 GLU A C 1
ATOM 1303 O O . GLU A 1 171 ? 6.104 17.504 1.000 1.00 94.12 171 GLU A O 1
ATOM 1308 N N . GLY A 1 172 ? 4.187 16.589 0.266 1.00 91.62 172 GLY A N 1
ATOM 1309 C CA . GLY A 1 172 ? 4.029 15.658 1.386 1.00 91.62 172 GLY A CA 1
ATOM 1310 C C . GLY A 1 172 ? 4.681 14.288 1.187 1.00 91.62 172 GLY A C 1
ATOM 1311 O O . GLY A 1 172 ? 4.472 13.396 2.004 1.00 91.62 172 GLY A O 1
ATOM 1312 N N . SER A 1 173 ? 5.507 14.106 0.152 1.00 87.88 173 SER A N 1
ATOM 1313 C CA . SER A 1 173 ? 6.207 12.838 -0.147 1.00 87.88 173 SER A CA 1
ATOM 1314 C C . SER A 1 173 ? 7.012 12.254 1.027 1.00 87.88 173 SER A C 1
ATOM 1316 O O . SER A 1 173 ? 7.107 11.032 1.166 1.00 87.88 173 SER A O 1
ATOM 1318 N N . ASN A 1 174 ? 7.525 13.122 1.906 1.00 86.50 174 ASN A N 1
ATOM 1319 C CA . ASN A 1 174 ? 8.340 12.764 3.073 1.00 86.50 174 ASN A CA 1
ATOM 1320 C C . ASN A 1 174 ? 7.539 12.541 4.368 1.00 86.50 174 ASN A C 1
ATOM 1322 O O . ASN A 1 174 ? 8.126 12.299 5.428 1.00 86.50 174 ASN A O 1
ATOM 1326 N N . VAL A 1 175 ? 6.210 12.649 4.328 1.00 90.94 175 VAL A N 1
ATOM 1327 C CA . VAL A 1 175 ? 5.371 12.453 5.513 1.00 90.94 175 VAL A CA 1
ATOM 1328 C C . VAL A 1 175 ? 5.358 10.978 5.912 1.00 90.94 175 VAL A C 1
ATOM 1330 O O . VAL A 1 175 ? 5.118 10.079 5.104 1.00 90.94 175 VAL A O 1
ATOM 1333 N N . LYS A 1 176 ? 5.618 10.718 7.197 1.00 88.88 176 LYS A N 1
ATOM 1334 C CA . LYS A 1 176 ? 5.595 9.367 7.761 1.00 88.88 176 LYS A CA 1
ATOM 1335 C C . LYS A 1 176 ? 4.154 8.927 7.998 1.00 88.88 176 LYS A C 1
ATOM 1337 O O . LYS A 1 176 ? 3.457 9.491 8.830 1.00 88.88 176 LYS A O 1
ATOM 1342 N N . VAL A 1 177 ? 3.729 7.893 7.273 1.00 91.12 177 VAL A N 1
ATOM 1343 C CA . VAL A 1 177 ? 2.358 7.358 7.347 1.00 91.12 177 VAL A CA 1
ATOM 1344 C C . VAL A 1 177 ? 2.216 6.242 8.383 1.00 91.12 177 VAL A C 1
ATOM 1346 O O . VAL A 1 177 ? 1.159 6.091 8.975 1.00 91.12 177 VAL A O 1
ATOM 1349 N N . MET A 1 178 ? 3.264 5.467 8.658 1.00 87.69 17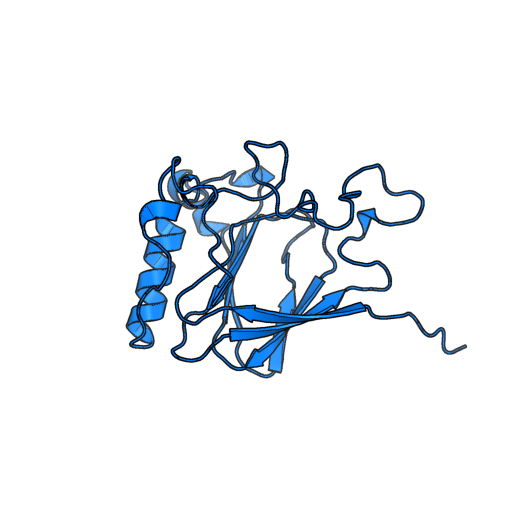8 MET A N 1
ATOM 1350 C CA . MET A 1 178 ? 3.178 4.268 9.513 1.00 87.69 178 MET A CA 1
ATOM 1351 C C . MET A 1 178 ? 3.608 4.497 10.966 1.00 87.69 178 MET A C 1
ATOM 1353 O O . MET A 1 178 ? 4.178 3.610 11.592 1.00 87.69 178 MET A O 1
ATOM 1357 N N . THR A 1 179 ? 3.380 5.695 11.499 1.00 77.12 179 THR A N 1
ATOM 1358 C CA . THR A 1 179 ? 3.732 6.062 12.881 1.00 77.12 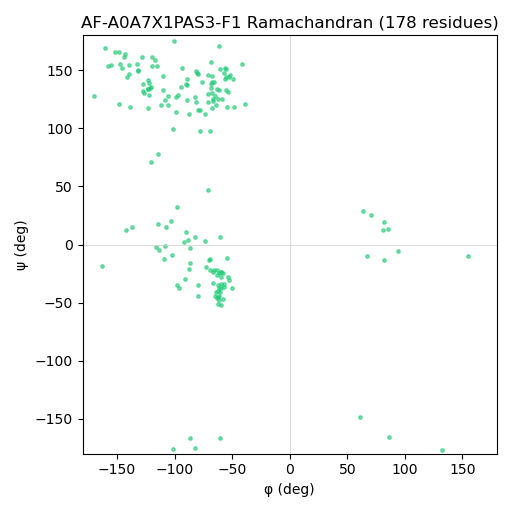179 THR A CA 1
ATOM 1359 C C . THR A 1 179 ? 2.499 6.518 13.646 1.00 77.12 179 THR A C 1
ATOM 1361 O O . THR A 1 179 ? 1.694 7.244 13.069 1.00 77.12 179 THR A O 1
ATOM 1364 N N . ASP A 1 180 ? 2.358 6.119 14.909 1.00 57.09 180 ASP A N 1
ATOM 1365 C CA . ASP A 1 180 ? 1.250 6.546 15.781 1.00 57.09 180 ASP A CA 1
ATOM 1366 C C . ASP A 1 180 ? 1.123 8.075 15.905 1.00 57.09 180 ASP A C 1
ATOM 1368 O O . ASP A 1 180 ? 2.173 8.763 15.944 1.00 57.09 180 ASP A O 1
#

Radius of gyration: 16.29 Å; Cα contacts (8 Å, |Δi|>4): 401; chains: 1; bounding box: 44×53×35 Å

Mean predicted aligned error: 7.19 Å

Sequence (180 aa):
MASNTMLQGWIAEYPSGRYAKAHHHAAGAVLVCMRGKGYSITWPMDECGINPWKDGHGDLVRMQEYGPGGMISAAPGPADWYHQHFAYGKDPFRVFNYTGPMPGNPAASPGGGAGDGGGEGELRIQHADITDGGHALPYYMEDPHIREHFEMKLKEEGAVSTMPPEVYTKEGSNVKVMTD

pLDDT: mean 83.43, std 19.35, range [33.56, 98.31]

Nearest PDB structures (foldseek):
  7dyw-assembly1_A  TM=7.253E-01  e=1.392E-04  Homo sapiens
  7uq3-assembly1_A  TM=7.088E-01  e=1.392E-04  Homo sapiens
  4aap-assembly2_B  TM=7.262E-01  e=2.102E-04  Homo sapiens
  6f4n-assembly2_B  TM=7.183E-01  e=2.821E-04  Homo sapiens
  6f4o-assembly1_A  TM=6.793E-01  e=1.661E-04  Homo sapiens

Foldseek 3Di:
DPDPQDKDKDKAKFPAQDKAFWFFAAWFKKKAWAAAKKKKKKAACVPQNQANVVSPNVVRIDMGIDHHRGMDTQHPDHGTITMMMAGQANGITMIIMIGTSDPPHPLSPPPRDDAFPADVPGDGLRRDDVVVVRGGDQLLSHHVVVVVVSQVSNVVNVHGHPADPCSNDPVCSVPDNRDD